Protein AF-A0A955YZ97-F1 (afdb_monomer_lite)

Sequence (323 aa):
SAEDDEQALARYDATWRAALGAAVDAGASLSHHHGVGRSKAPYMRRDQGTAVDVVRLLKHCMDPAHILNPGALIPDEGAAIGEEGSTPTLGNARSTDDSPSIEIDVTSHLAHVDAGARLRAVEAELQRHRLTLGLDGPFLEEQAGAWFDRGAPGSISPASDPVTQAIAGFSAHLPSGTTIAIRPAPRRAVGPDLMGAFQGAHGLLGEIRSLSLVAHPVQERETIALLFANEETARSAVAWIRGRGVRTTALESAQHAEGFLLRLTLAGPATRRNTALEVLRDITESFGGVELPLDEATVAPPPPKDAPEPLLEELASALRAIP

Secondary structure (DSSP, 8-state):
--SSHHHHHHHHHHHHHHHHHHHHHTT----BTTB-HHHHGGGHHHHHTTHHHHHHHHHHHH-TT--SSTTSSSPPTT--S-S------SSS----SSS--EEEETTTTEEEEETTSBHHHHHHHHHHTTEE----GGGGGSBHHHHHHTT-TTSSPTTTSTT-TTEEEEEEE-TTSPEEEE---S---SSS-HHHHHTT-TTSS-EEEEEEEEPEE---EEEEEEEESSHHHHHHHHHHHHHTT--EEEEEEEEETTEEEEEEEEES-HHHHHHHHHHHHHHHHHH-PEEE-TTT---PPPPPPPP-HHHHHHHHHHHHT--

pLDDT: mean 76.54, std 13.55, range [39.38, 96.0]

Foldseek 3Di:
DQPDPVSVVVVVLVVLCVVLVVCLVVLHACADPAANFLSRQLCCCSNFPCVVVLLVLVCCVVCVVCPPDASTQHHDPPSHDDPPDDQPDQDPDDPPDPDWDWDADLPQQKIKTWQQDQQLVNQVVLVVSQKGQQADDPRNRDGNQVCQLLVVFRGFDCVLVVVRQQFQWWWWQALQRDIGIGYGDPDHRHGDDVSVVRRNLNQLGGRTTITIGHIDRNFDKDKWKWFAQEPVLVVVLVVVCVVVVQRFRDWAWDADPRYIMIMTMGTDPPVSVVVSVVSVVVSCVPRVIDTDDVVNRDGDTDDGDDDPPPVSVVSSVSRNPDD

Structure (mmCIF, N/CA/C/O backbone):
data_AF-A0A955YZ97-F1
#
_entry.id   AF-A0A955YZ97-F1
#
loop_
_atom_site.group_PDB
_atom_site.id
_atom_site.type_symbol
_atom_site.label_atom_id
_atom_site.label_alt_id
_atom_site.label_comp_id
_atom_site.label_asym_id
_atom_site.label_entity_id
_atom_site.label_seq_id
_atom_site.pdbx_PDB_ins_code
_atom_site.Cartn_x
_atom_site.Cartn_y
_atom_site.Cartn_z
_atom_site.occupancy
_atom_site.B_iso_or_equiv
_atom_site.auth_seq_id
_atom_site.auth_comp_id
_atom_site.auth_asym_id
_atom_site.auth_atom_id
_atom_site.pdbx_PDB_model_num
ATOM 1 N N . SER A 1 1 ? -42.572 11.110 11.706 1.00 58.47 1 SER A N 1
ATOM 2 C CA . SER A 1 1 ? -42.149 12.435 12.207 1.00 58.47 1 SER A CA 1
ATOM 3 C C . SER A 1 1 ? -41.832 12.323 13.692 1.00 58.47 1 SER A C 1
ATOM 5 O O . SER A 1 1 ? -42.397 11.447 14.344 1.00 58.47 1 SER A O 1
ATOM 7 N N . ALA A 1 2 ? -40.864 13.088 14.199 1.00 61.22 2 ALA A N 1
ATOM 8 C CA . ALA A 1 2 ? -40.672 13.283 15.640 1.00 61.22 2 ALA A CA 1
ATOM 9 C C . ALA A 1 2 ? -41.617 14.397 16.115 1.00 61.22 2 ALA A C 1
ATOM 11 O O . ALA A 1 2 ? -41.969 15.255 15.305 1.00 61.22 2 ALA A O 1
ATOM 12 N N . GLU A 1 3 ? -42.073 14.331 17.364 1.00 71.44 3 GLU A N 1
ATOM 13 C CA . GLU A 1 3 ? -43.043 15.292 17.912 1.00 71.44 3 GLU A CA 1
ATOM 14 C C . GLU A 1 3 ? -42.371 16.578 18.422 1.00 71.44 3 GLU A C 1
ATOM 16 O O . GLU A 1 3 ? -43.021 17.618 18.472 1.00 71.44 3 GLU A O 1
ATOM 21 N N . ASP A 1 4 ? -41.065 16.528 18.709 1.00 85.94 4 ASP A N 1
ATOM 22 C CA . ASP A 1 4 ? -40.235 17.661 19.123 1.00 85.94 4 ASP A CA 1
ATOM 23 C C . ASP A 1 4 ? -38.769 17.505 18.652 1.00 85.94 4 ASP A C 1
ATOM 25 O O . ASP A 1 4 ? -38.370 16.460 18.117 1.00 85.94 4 ASP A O 1
ATOM 29 N N . ASP A 1 5 ? -37.976 18.566 18.838 1.00 83.00 5 ASP A N 1
ATOM 30 C CA . ASP A 1 5 ? -36.568 18.638 18.429 1.00 83.00 5 ASP A CA 1
ATOM 31 C C . ASP A 1 5 ? -35.672 17.641 19.187 1.00 83.00 5 ASP A C 1
ATOM 33 O O . ASP A 1 5 ? -34.720 17.112 18.612 1.00 83.00 5 ASP A O 1
ATOM 37 N N . GLU A 1 6 ? -35.978 17.327 20.448 1.00 82.88 6 GLU A N 1
ATOM 38 C CA . GLU A 1 6 ? -35.199 16.388 21.265 1.00 82.88 6 GLU A CA 1
ATOM 39 C C . GLU A 1 6 ? -35.382 14.950 20.761 1.00 82.88 6 GLU A C 1
ATOM 41 O O . GLU A 1 6 ? -34.413 14.223 20.534 1.00 82.88 6 GLU A O 1
ATOM 46 N N . GLN A 1 7 ? -36.621 14.559 20.468 1.00 82.12 7 GLN A N 1
ATOM 47 C CA . GLN A 1 7 ? -36.952 13.294 19.825 1.00 82.12 7 GLN A CA 1
ATOM 48 C C . GLN A 1 7 ? -36.400 13.221 18.398 1.00 82.12 7 GLN A C 1
ATOM 50 O O . GLN A 1 7 ? -36.010 12.138 17.947 1.00 82.12 7 GLN A O 1
ATOM 55 N N . ALA A 1 8 ? -36.367 14.341 17.668 1.00 82.75 8 ALA A N 1
ATOM 56 C CA . ALA A 1 8 ? -35.774 14.400 16.336 1.00 82.75 8 ALA A CA 1
ATOM 57 C C . ALA A 1 8 ? -34.261 14.145 16.395 1.00 82.75 8 ALA A C 1
ATOM 59 O O . ALA A 1 8 ? -33.763 13.300 15.646 1.00 82.75 8 ALA A O 1
ATOM 60 N N . LEU A 1 9 ? -33.556 14.803 17.320 1.00 82.44 9 LEU A N 1
ATOM 61 C CA . LEU A 1 9 ? -32.126 14.610 17.567 1.00 82.44 9 LEU A CA 1
ATOM 62 C C . LEU A 1 9 ? -31.820 13.187 18.044 1.00 82.44 9 LEU A C 1
ATOM 64 O O . LEU A 1 9 ? -30.955 12.528 17.476 1.00 82.44 9 LEU A O 1
ATOM 68 N N . ALA A 1 10 ? -32.588 12.655 18.997 1.00 82.06 10 ALA A N 1
ATOM 69 C CA . ALA A 1 10 ? -32.408 11.289 19.484 1.00 82.06 10 ALA A CA 1
ATOM 70 C C . ALA A 1 10 ? -32.589 10.245 18.367 1.00 82.06 10 ALA A C 1
ATOM 72 O O . ALA A 1 10 ? -31.815 9.289 18.267 1.00 82.06 10 ALA A O 1
ATOM 73 N N . ARG A 1 11 ? -33.586 10.427 17.486 1.00 85.25 11 ARG A N 1
ATOM 74 C CA . ARG A 1 11 ? -33.787 9.554 16.316 1.00 85.25 11 ARG A CA 1
ATOM 75 C C . ARG A 1 11 ? -32.680 9.716 15.282 1.00 85.25 11 ARG A C 1
ATOM 77 O O . ARG A 1 11 ? -32.254 8.712 14.709 1.00 85.25 11 ARG A O 1
ATOM 84 N N . TYR A 1 12 ? -32.217 10.940 15.041 1.00 85.44 12 TYR A N 1
ATOM 85 C CA . TYR A 1 12 ? -31.083 11.215 14.162 1.00 85.44 12 TYR A CA 1
ATOM 86 C C . TYR A 1 12 ? -29.823 10.495 14.659 1.00 85.44 12 TYR A C 1
ATOM 88 O O . TYR A 1 12 ? -29.237 9.718 13.907 1.00 85.44 12 TYR A O 1
ATOM 96 N N . ASP A 1 13 ? -29.477 10.643 15.938 1.00 82.75 13 ASP A N 1
ATOM 97 C CA . ASP A 1 13 ? -28.310 10.003 16.548 1.00 82.75 13 ASP A CA 1
ATOM 98 C C . ASP A 1 13 ? -28.425 8.476 16.563 1.00 82.75 13 ASP A C 1
ATOM 100 O O . ASP A 1 13 ? -27.454 7.775 16.274 1.00 82.75 13 ASP A O 1
ATOM 104 N N . ALA A 1 14 ? -29.613 7.936 16.855 1.00 84.69 14 ALA A N 1
ATOM 105 C CA . ALA A 1 14 ? -29.862 6.497 16.797 1.00 84.69 14 ALA A CA 1
ATOM 106 C C . ALA A 1 14 ? -29.700 5.947 15.372 1.00 84.69 14 ALA A C 1
ATOM 108 O O . ALA A 1 14 ? -29.066 4.908 15.181 1.00 84.69 14 ALA A O 1
ATOM 109 N N . THR A 1 15 ? -30.219 6.664 14.373 1.00 87.06 15 THR A N 1
ATOM 110 C CA . THR A 1 15 ? -30.078 6.300 12.956 1.00 87.06 15 THR A CA 1
ATOM 111 C C . THR A 1 15 ? -28.614 6.341 12.538 1.00 87.06 15 THR A C 1
ATOM 113 O O . THR A 1 15 ? -28.122 5.401 11.914 1.00 87.06 15 THR A O 1
ATOM 116 N N . TRP A 1 16 ? -27.888 7.389 12.933 1.00 86.12 16 TRP A N 1
ATOM 117 C CA . TRP A 1 16 ? -26.464 7.503 12.644 1.00 86.12 16 TRP A CA 1
ATOM 118 C C . TRP A 1 16 ? -25.652 6.390 13.294 1.00 86.12 16 TRP A C 1
ATOM 120 O O . TRP A 1 16 ? -24.801 5.789 12.643 1.00 86.12 16 TRP A O 1
ATOM 130 N N . ARG A 1 17 ? -25.936 6.075 14.560 1.00 85.19 17 ARG A N 1
ATOM 131 C CA . ARG A 1 17 ? -25.262 4.997 15.287 1.00 85.19 17 ARG A CA 1
ATOM 132 C C . ARG A 1 17 ? -25.494 3.642 14.634 1.00 85.19 17 ARG A C 1
ATOM 134 O O . ARG A 1 17 ? -24.542 2.884 14.471 1.00 85.19 17 ARG A O 1
ATOM 141 N N . ALA A 1 18 ? -26.726 3.365 14.212 1.00 85.19 18 ALA A N 1
ATOM 142 C CA . ALA A 1 18 ? -27.055 2.144 13.487 1.00 85.19 18 ALA A CA 1
ATOM 143 C C . ALA A 1 18 ? -26.320 2.066 12.138 1.00 85.19 18 ALA A C 1
ATOM 145 O O . ALA A 1 18 ? -25.716 1.041 11.831 1.00 85.19 18 ALA A O 1
ATOM 146 N N . ALA A 1 19 ? -26.311 3.155 11.363 1.00 86.44 19 ALA A N 1
ATOM 147 C CA . ALA A 1 19 ? -25.649 3.198 10.061 1.00 86.44 19 ALA A CA 1
ATOM 148 C C . ALA A 1 19 ? -24.119 3.053 10.168 1.00 86.44 19 ALA A C 1
ATOM 150 O O . ALA A 1 19 ? -23.527 2.268 9.430 1.00 86.44 19 ALA A O 1
ATOM 151 N N . LEU A 1 20 ? -23.475 3.774 11.095 1.00 84.75 20 LEU A N 1
ATOM 152 C CA . LEU A 1 20 ? -22.026 3.682 11.316 1.00 84.75 20 LEU A CA 1
ATOM 153 C C . LEU A 1 20 ? -21.632 2.319 11.883 1.00 84.75 20 LEU A C 1
ATOM 155 O O . LEU A 1 20 ? -20.652 1.742 11.422 1.00 84.75 20 LEU A O 1
ATOM 159 N N . GLY A 1 21 ? -22.408 1.791 12.835 1.00 81.50 21 GLY A N 1
ATOM 160 C CA . GLY A 1 21 ? -22.206 0.447 13.371 1.00 81.50 21 GLY A CA 1
ATOM 161 C C . GLY A 1 21 ? -22.235 -0.604 12.264 1.00 81.50 21 GLY A C 1
ATOM 162 O O . GLY A 1 21 ? -21.258 -1.325 12.091 1.00 81.50 21 GLY A O 1
ATOM 163 N N . ALA A 1 22 ? -23.291 -0.603 11.445 1.00 83.75 22 ALA A N 1
ATOM 164 C CA . ALA A 1 22 ? -23.423 -1.526 10.320 1.00 83.75 22 ALA A CA 1
ATOM 165 C C . ALA A 1 22 ? -22.287 -1.384 9.291 1.00 83.75 22 ALA A C 1
ATOM 167 O O . ALA A 1 22 ? -21.804 -2.386 8.769 1.00 83.75 22 ALA A O 1
ATOM 168 N N . ALA A 1 23 ? -21.832 -0.158 9.007 1.00 82.56 23 ALA A N 1
ATOM 169 C CA . ALA A 1 23 ? -20.718 0.075 8.091 1.00 82.56 23 ALA A CA 1
ATOM 170 C C . ALA A 1 23 ? -19.399 -0.512 8.624 1.00 82.56 23 ALA A C 1
ATOM 172 O O . ALA A 1 23 ? -18.685 -1.184 7.880 1.00 82.56 23 ALA A O 1
ATOM 173 N N . VAL A 1 24 ? -19.088 -0.294 9.906 1.00 79.25 24 VAL A N 1
ATOM 174 C CA . VAL A 1 24 ? -17.880 -0.857 10.534 1.00 79.25 24 VAL A CA 1
ATOM 175 C C . VAL A 1 24 ? -17.952 -2.380 10.601 1.00 79.25 24 VAL A C 1
ATOM 177 O O . VAL A 1 24 ? -16.956 -3.038 10.299 1.00 79.25 24 VAL A O 1
ATOM 180 N N . ASP A 1 25 ? -19.124 -2.931 10.923 1.00 76.00 25 ASP A N 1
ATOM 181 C CA . ASP A 1 25 ? -19.369 -4.379 10.952 1.00 76.00 25 ASP A CA 1
ATOM 182 C C . ASP A 1 25 ? -19.202 -5.031 9.581 1.00 76.00 25 ASP A C 1
ATOM 184 O O . ASP A 1 25 ? -18.722 -6.156 9.480 1.00 76.00 25 ASP A O 1
ATOM 188 N N . ALA A 1 26 ? -19.514 -4.296 8.514 1.00 79.00 26 ALA A N 1
ATOM 189 C CA . ALA A 1 26 ? -19.249 -4.706 7.140 1.00 79.00 26 ALA A CA 1
ATOM 190 C C . ALA A 1 26 ? -17.785 -4.494 6.698 1.00 79.00 26 ALA A C 1
ATOM 192 O O . ALA A 1 26 ? -17.454 -4.744 5.541 1.00 79.00 26 ALA A O 1
ATOM 193 N N . GLY A 1 27 ? -16.903 -4.013 7.578 1.00 69.88 27 GLY A N 1
ATOM 194 C CA . GLY A 1 27 ? -15.488 -3.809 7.274 1.00 69.88 27 GLY A CA 1
ATOM 195 C C . GLY A 1 27 ? -15.130 -2.443 6.677 1.00 69.88 27 GLY A C 1
ATOM 196 O O . GLY A 1 27 ? -13.974 -2.228 6.319 1.00 69.88 27 GLY A O 1
ATOM 197 N N . ALA A 1 28 ? -16.079 -1.507 6.569 1.00 75.94 28 ALA A N 1
ATOM 198 C CA . ALA A 1 28 ? -15.831 -0.201 5.962 1.00 75.94 28 ALA A CA 1
ATOM 199 C C . ALA A 1 28 ? -14.961 0.706 6.850 1.00 75.94 28 ALA A C 1
ATOM 201 O O . ALA A 1 28 ? -15.026 0.643 8.078 1.00 75.94 28 ALA A O 1
ATOM 202 N N . SER A 1 29 ? -14.199 1.605 6.213 1.00 78.56 29 SER A N 1
ATOM 203 C CA . SER A 1 29 ? -13.476 2.675 6.909 1.00 78.56 29 SER A CA 1
ATOM 204 C C . SER A 1 29 ? -14.333 3.934 7.054 1.00 78.56 29 SER A C 1
ATOM 206 O O . SER A 1 29 ? -14.969 4.387 6.100 1.00 78.56 29 SER A O 1
ATOM 208 N N . LEU A 1 30 ? -14.302 4.550 8.238 1.00 76.38 30 LEU A N 1
ATOM 209 C CA . LEU A 1 30 ? -15.155 5.684 8.612 1.00 76.38 30 LEU A CA 1
ATOM 210 C C . LEU A 1 30 ? -14.559 7.055 8.250 1.00 76.38 30 LEU A C 1
ATOM 212 O O . LEU A 1 30 ? -14.559 7.997 9.044 1.00 76.38 30 LEU A O 1
ATOM 216 N N . SER A 1 31 ? -14.055 7.176 7.027 1.00 68.38 31 SER A N 1
ATOM 217 C CA . SER A 1 31 ? -13.374 8.384 6.551 1.00 68.38 31 SER A CA 1
ATOM 218 C C . SER A 1 31 ? -14.304 9.601 6.406 1.00 68.38 31 SER A C 1
ATOM 220 O O . SER A 1 31 ? -15.486 9.485 6.073 1.00 68.38 31 SER A O 1
ATOM 222 N N . HIS A 1 32 ? -13.750 10.801 6.587 1.00 62.56 32 HIS A N 1
ATOM 223 C CA . HIS A 1 32 ? -14.342 12.075 6.163 1.00 62.56 32 HIS A CA 1
ATOM 224 C C . HIS A 1 32 ? -13.290 12.905 5.417 1.00 62.56 32 HIS A C 1
ATOM 226 O O . HIS A 1 32 ? -12.100 12.624 5.508 1.00 62.56 32 HIS A O 1
ATOM 232 N N . HIS A 1 33 ? -13.691 13.956 4.698 1.00 56.00 33 HIS A N 1
ATOM 233 C CA . HIS A 1 33 ? -12.763 14.744 3.866 1.00 56.00 33 HIS A CA 1
ATOM 234 C C . HIS A 1 33 ? -11.594 15.388 4.647 1.00 56.00 33 HIS A C 1
ATOM 236 O O . HIS A 1 33 ? -10.604 15.782 4.037 1.00 56.00 33 HIS A O 1
ATOM 242 N N . HIS A 1 34 ? -11.691 15.469 5.983 1.00 70.00 34 HIS A N 1
ATOM 243 C CA . HIS A 1 34 ? -10.712 16.106 6.874 1.00 70.00 34 HIS A CA 1
ATOM 244 C C . HIS A 1 34 ? -10.371 15.275 8.131 1.00 70.00 34 HIS A C 1
ATOM 246 O O . HIS A 1 34 ? -10.020 15.841 9.163 1.00 70.00 34 HIS A O 1
ATOM 252 N N . GLY A 1 35 ? -10.508 13.945 8.088 1.00 72.06 35 GLY A N 1
ATOM 253 C CA . GLY A 1 35 ? -10.305 13.070 9.255 1.00 72.06 35 GLY A CA 1
ATOM 254 C C . GLY A 1 35 ? -11.604 12.410 9.718 1.00 72.06 35 GLY A C 1
ATOM 255 O O . GLY A 1 35 ? -12.535 12.270 8.937 1.00 72.06 35 GLY A O 1
ATOM 256 N N . VAL A 1 36 ? -11.708 12.022 10.990 1.00 80.50 36 VAL A N 1
ATOM 257 C CA . VAL A 1 36 ? -12.947 11.422 11.533 1.00 80.50 36 VAL A CA 1
ATOM 258 C C . VAL A 1 36 ? -13.947 12.455 12.061 1.00 80.50 36 VAL A C 1
ATOM 260 O O . VAL A 1 36 ? -15.158 12.293 11.899 1.00 80.50 36 VAL A O 1
ATOM 263 N N . GLY A 1 37 ? -13.450 13.536 12.669 1.00 81.94 37 GLY A N 1
ATOM 264 C CA . GLY A 1 37 ? -14.257 14.492 13.425 1.00 81.94 37 GLY A CA 1
ATOM 265 C C . GLY A 1 37 ? -14.949 13.880 14.653 1.00 81.94 37 GLY A C 1
ATOM 266 O O . GLY A 1 37 ? -14.966 12.666 14.859 1.00 81.94 37 GLY A O 1
ATOM 267 N N . ARG A 1 38 ? -15.594 14.735 15.456 1.00 84.62 38 ARG A N 1
ATOM 268 C CA . ARG A 1 38 ? -16.259 14.340 16.715 1.00 84.62 38 ARG A CA 1
ATOM 269 C C . ARG A 1 38 ? -17.339 13.273 16.544 1.00 84.62 38 ARG A C 1
ATOM 271 O O . ARG A 1 38 ? -17.519 12.438 17.417 1.00 84.62 38 ARG A O 1
ATOM 278 N N . SER A 1 39 ? -18.055 13.291 15.421 1.00 80.81 39 SER A N 1
ATOM 279 C CA . SER A 1 39 ? -19.158 12.354 15.183 1.00 80.81 39 SER A CA 1
ATOM 280 C C . SER A 1 39 ? -18.693 10.922 14.917 1.00 80.81 39 SER A C 1
ATOM 282 O O . SER A 1 39 ? -19.445 9.991 15.191 1.00 80.81 39 SER A O 1
ATOM 284 N N . LYS A 1 40 ? -17.469 10.729 14.400 1.00 83.69 40 LYS A N 1
ATOM 285 C CA . LYS A 1 40 ? -16.927 9.397 14.080 1.00 83.69 40 LYS A CA 1
ATOM 286 C C . LYS A 1 40 ? -15.781 8.966 14.993 1.00 83.69 40 LYS A C 1
ATOM 288 O O . LYS A 1 40 ? -15.522 7.768 15.071 1.00 83.69 40 LYS A O 1
ATOM 293 N N . ALA A 1 41 ? -15.149 9.892 15.721 1.00 85.00 41 ALA A N 1
ATOM 294 C CA . ALA A 1 41 ? -14.109 9.581 16.702 1.00 85.00 41 ALA A CA 1
ATOM 295 C C . ALA A 1 41 ? -14.501 8.433 17.664 1.00 85.00 41 ALA A C 1
ATOM 297 O O . ALA A 1 41 ? -13.700 7.507 17.799 1.00 85.00 41 ALA A O 1
ATOM 298 N N . PRO A 1 42 ? -15.733 8.370 18.221 1.00 86.50 42 PRO A N 1
ATOM 299 C CA . PRO A 1 42 ? -16.180 7.248 19.058 1.00 86.50 42 PRO A CA 1
ATOM 300 C C . PRO A 1 42 ? -15.993 5.844 18.465 1.00 86.50 42 PRO A C 1
ATOM 302 O O . PRO A 1 42 ? -15.831 4.886 19.214 1.00 86.50 42 PRO A O 1
ATOM 305 N N . TYR A 1 43 ? -15.993 5.708 17.137 1.00 83.56 43 TYR A N 1
ATOM 306 C CA . TYR A 1 43 ? -15.900 4.425 16.432 1.00 83.56 43 TYR A CA 1
ATOM 307 C C . TYR A 1 43 ? -14.477 4.068 16.006 1.00 83.56 43 TYR A C 1
ATOM 309 O O . TYR A 1 43 ? -14.255 2.988 15.463 1.00 83.56 43 TYR A O 1
ATOM 317 N N . MET A 1 44 ? -13.499 4.953 16.217 1.00 83.75 44 MET A N 1
ATOM 318 C CA . MET A 1 44 ? -12.153 4.753 15.683 1.00 83.75 44 MET A CA 1
ATOM 319 C C . MET A 1 44 ? -11.485 3.485 16.175 1.00 83.75 44 MET A C 1
ATOM 321 O O . MET A 1 44 ? -10.831 2.820 15.382 1.00 83.75 44 MET A O 1
ATOM 325 N N . ARG A 1 45 ? -11.658 3.123 17.450 1.00 83.81 45 ARG A N 1
ATOM 326 C CA . ARG A 1 45 ? -11.086 1.879 17.978 1.00 83.81 45 ARG A CA 1
ATOM 327 C C . ARG A 1 45 ? -11.701 0.648 17.310 1.00 83.81 45 ARG A C 1
ATOM 329 O O . ARG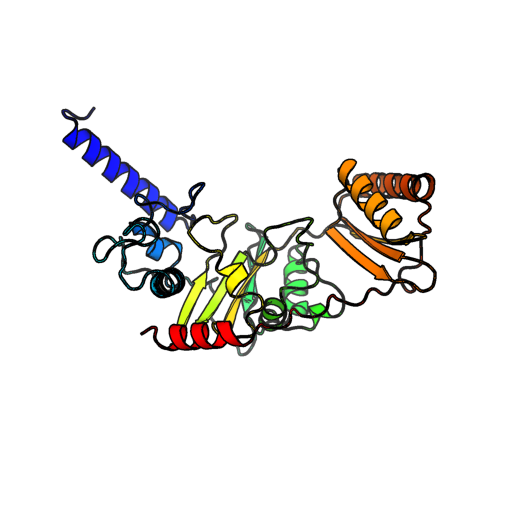 A 1 45 ? -11.004 -0.328 17.088 1.00 83.81 45 ARG A O 1
ATOM 336 N N . ARG A 1 46 ? -12.969 0.716 16.900 1.00 80.56 46 ARG A N 1
ATOM 337 C CA . ARG A 1 46 ? -13.630 -0.356 16.146 1.00 80.56 46 ARG A CA 1
ATOM 338 C C . ARG A 1 46 ? -13.188 -0.396 14.676 1.00 80.56 46 ARG A C 1
ATOM 340 O O . ARG A 1 46 ? -13.078 -1.472 14.105 1.00 80.56 46 ARG A O 1
ATOM 347 N N . ASP A 1 47 ? -12.910 0.760 14.066 1.00 79.81 47 ASP A N 1
ATOM 348 C CA . ASP A 1 47 ? -12.455 0.853 12.668 1.00 79.81 47 ASP A CA 1
ATOM 349 C C . ASP A 1 47 ? -10.960 0.504 12.496 1.00 79.81 47 ASP A C 1
ATOM 351 O O . ASP A 1 47 ? -10.583 -0.289 11.629 1.00 79.81 47 ASP A O 1
ATOM 355 N N . GLN A 1 48 ? -10.105 1.097 13.329 1.00 77.25 48 GLN A N 1
ATOM 356 C CA . GLN A 1 48 ? -8.642 1.028 13.235 1.00 77.25 48 GLN A CA 1
ATOM 357 C C . GLN A 1 48 ? -8.009 0.088 14.276 1.00 77.25 48 GLN A C 1
ATOM 359 O O . GLN A 1 48 ? -6.795 -0.099 14.272 1.00 77.25 48 GLN A O 1
ATOM 364 N N . GLY A 1 49 ? -8.794 -0.508 15.179 1.00 79.56 49 GLY A N 1
ATOM 365 C CA . GLY A 1 49 ? -8.269 -1.392 16.219 1.00 79.56 49 GLY A CA 1
ATOM 366 C C . GLY A 1 49 ? -7.279 -0.679 17.144 1.00 79.56 49 GLY A C 1
ATOM 367 O O . GLY A 1 49 ? -7.435 0.495 17.492 1.00 79.56 49 GLY A O 1
ATOM 368 N N . THR A 1 50 ? -6.217 -1.395 17.498 1.00 77.25 50 THR A N 1
ATOM 369 C CA . THR A 1 50 ? -5.092 -0.908 18.313 1.00 77.25 50 THR A CA 1
ATOM 370 C C . THR A 1 50 ? -4.227 0.134 17.597 1.00 77.25 50 THR A C 1
ATOM 372 O O . THR A 1 50 ? -3.443 0.826 18.239 1.00 77.25 50 THR A O 1
ATOM 375 N N . ALA A 1 51 ? -4.390 0.348 16.284 1.00 78.31 51 ALA A N 1
ATOM 376 C CA . ALA A 1 51 ? -3.666 1.410 15.580 1.00 78.31 51 ALA A CA 1
ATOM 377 C C . ALA A 1 51 ? -4.050 2.821 16.085 1.00 78.31 51 ALA A C 1
ATOM 379 O O . ALA A 1 51 ? -3.258 3.758 15.979 1.00 78.31 51 ALA A O 1
ATOM 380 N N . VAL A 1 52 ? -5.229 2.975 16.708 1.00 82.44 52 VAL A N 1
ATOM 381 C CA . VAL A 1 52 ? -5.632 4.223 17.387 1.00 82.44 52 VAL A CA 1
ATOM 382 C C . VAL A 1 52 ? -4.671 4.603 18.511 1.00 82.44 52 VAL A C 1
ATOM 384 O O . VAL A 1 52 ? -4.483 5.791 18.771 1.00 82.44 52 VAL A O 1
ATOM 387 N N . ASP A 1 53 ? -4.038 3.628 19.161 1.00 79.81 53 ASP A N 1
ATOM 388 C CA . ASP A 1 53 ? -3.150 3.881 20.296 1.00 79.81 53 ASP A CA 1
ATOM 389 C C . ASP A 1 53 ? -1.847 4.553 19.845 1.00 79.81 53 ASP A C 1
ATOM 391 O O . ASP A 1 53 ? -1.345 5.450 20.524 1.00 79.81 53 ASP A O 1
ATOM 395 N N . VAL A 1 54 ? -1.380 4.247 18.629 1.00 79.38 54 VAL A N 1
ATOM 396 C CA . VAL A 1 54 ? -0.269 4.968 17.988 1.00 79.38 54 VAL A CA 1
ATOM 397 C C . VAL A 1 54 ? -0.655 6.426 17.720 1.00 79.38 54 VAL A C 1
ATOM 399 O O . VAL A 1 54 ? 0.105 7.338 18.041 1.00 79.38 54 VAL A O 1
ATOM 402 N N . VAL A 1 55 ? -1.863 6.679 17.199 1.00 84.69 55 VAL A N 1
ATOM 403 C CA . VAL A 1 55 ? -2.360 8.054 16.983 1.00 84.69 55 VAL A CA 1
ATOM 404 C C . VAL A 1 55 ? -2.489 8.805 18.312 1.00 84.69 55 VAL A C 1
ATOM 406 O O . VAL A 1 55 ? -2.183 9.997 18.385 1.00 84.69 55 VAL A O 1
ATOM 409 N N . ARG A 1 56 ? -2.907 8.114 19.381 1.00 83.50 56 ARG A N 1
ATOM 410 C CA . ARG A 1 56 ? -3.006 8.678 20.733 1.00 83.50 56 ARG A CA 1
ATOM 411 C C . ARG A 1 56 ? -1.647 9.091 21.267 1.00 83.50 56 ARG A C 1
ATOM 413 O O . ARG A 1 56 ? -1.534 10.198 21.789 1.00 83.50 56 ARG A O 1
ATOM 420 N N . LEU A 1 57 ? -0.633 8.250 21.085 1.00 78.19 57 LEU A N 1
ATOM 421 C CA . LEU A 1 57 ? 0.733 8.559 21.483 1.00 78.19 57 LEU A CA 1
ATOM 422 C C . LEU A 1 57 ? 1.276 9.768 20.718 1.00 78.19 57 LEU A C 1
ATOM 424 O O . LEU A 1 57 ? 1.745 10.717 21.338 1.00 78.19 57 LEU A O 1
ATOM 428 N N . LEU A 1 58 ? 1.134 9.779 19.389 1.00 81.00 58 LEU A N 1
ATOM 429 C CA . LEU A 1 58 ? 1.563 10.906 18.557 1.00 81.00 58 LEU A CA 1
ATOM 430 C C . LEU A 1 58 ? 0.906 12.218 19.006 1.00 81.00 58 LEU A C 1
ATOM 432 O O . LEU A 1 58 ? 1.585 13.234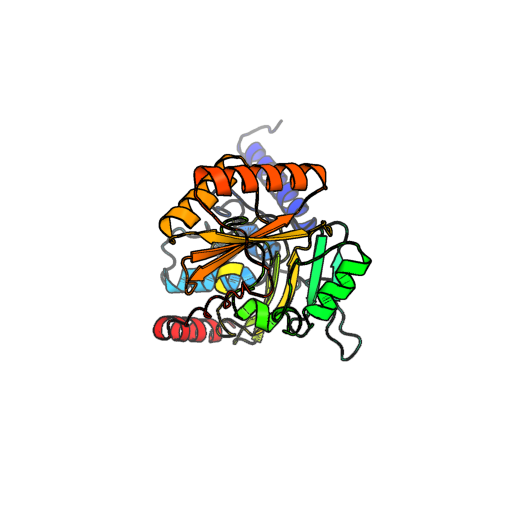 19.152 1.00 81.00 58 LEU A O 1
ATOM 436 N N . LYS A 1 59 ? -0.406 12.193 19.291 1.00 83.69 59 LYS A N 1
ATOM 437 C CA . LYS A 1 59 ? -1.106 13.361 19.839 1.00 83.69 59 LYS A CA 1
ATOM 438 C C . LYS A 1 59 ? -0.547 13.754 21.206 1.00 83.69 59 LYS A C 1
ATOM 440 O O . LYS A 1 59 ? -0.360 14.941 21.444 1.00 83.69 59 LYS A O 1
ATOM 445 N N . HIS A 1 60 ? -0.279 12.795 22.090 1.00 83.19 60 HIS A N 1
ATOM 446 C CA . HIS A 1 60 ? 0.247 13.065 23.427 1.00 83.19 60 HIS A CA 1
ATOM 447 C C . HIS A 1 60 ? 1.644 13.701 23.392 1.00 83.19 60 HIS A C 1
ATOM 449 O O . HIS A 1 60 ? 1.893 14.627 24.154 1.00 83.19 60 HIS A O 1
ATOM 455 N N . CYS A 1 61 ? 2.520 13.290 22.468 1.00 78.38 61 CYS A N 1
ATOM 456 C CA . CYS A 1 61 ? 3.835 13.915 22.281 1.00 78.38 61 CYS A CA 1
ATOM 457 C C . CYS A 1 61 ? 3.733 15.412 21.933 1.00 78.38 61 CYS A C 1
ATOM 459 O O . CYS A 1 61 ? 4.575 16.201 22.352 1.00 78.38 61 CYS A O 1
ATOM 461 N N . MET A 1 62 ? 2.703 15.809 21.179 1.00 77.81 62 MET A N 1
ATOM 462 C CA . MET A 1 62 ? 2.479 17.204 20.775 1.00 77.81 62 MET A CA 1
ATOM 463 C C . MET A 1 62 ? 1.615 17.997 21.765 1.00 77.81 62 MET A C 1
ATOM 465 O O . MET A 1 62 ? 1.721 19.218 21.844 1.00 77.81 62 MET A O 1
ATOM 469 N N . ASP A 1 63 ? 0.731 17.313 22.487 1.00 85.06 63 ASP A N 1
ATOM 470 C CA . ASP A 1 63 ? -0.271 17.897 23.374 1.00 85.06 63 ASP A CA 1
ATOM 471 C C . ASP A 1 63 ? -0.398 17.100 24.686 1.00 85.06 63 ASP A C 1
ATOM 473 O O . ASP A 1 63 ? -1.435 16.468 24.935 1.00 85.06 63 ASP A O 1
ATOM 477 N N . PRO A 1 64 ? 0.635 17.121 25.554 1.00 84.50 64 PRO A N 1
ATOM 478 C CA . PRO A 1 64 ? 0.613 16.374 26.812 1.00 84.50 64 PRO A CA 1
ATOM 479 C C . PRO A 1 64 ? -0.503 16.834 27.756 1.00 84.50 64 PRO A C 1
ATOM 481 O O . PRO A 1 64 ? -1.023 16.044 28.539 1.00 84.50 64 PRO A O 1
ATOM 484 N N . ALA A 1 65 ? -0.880 18.114 27.665 1.00 85.31 65 ALA A N 1
ATOM 485 C CA . ALA A 1 65 ? -1.932 18.733 28.468 1.00 85.31 65 ALA A CA 1
ATOM 486 C C . ALA A 1 65 ? -3.349 18.513 27.905 1.00 85.31 65 ALA A C 1
ATOM 488 O O . ALA A 1 65 ? -4.317 18.957 28.518 1.00 85.31 65 ALA A O 1
ATOM 489 N N . HIS A 1 66 ? -3.478 17.843 26.755 1.00 84.94 66 HIS A N 1
ATOM 490 C CA . HIS A 1 66 ? -4.755 17.528 26.117 1.00 84.94 66 HIS A CA 1
ATOM 491 C C . HIS A 1 66 ? -5.630 18.765 25.789 1.00 84.94 66 HIS A C 1
ATOM 493 O O . HIS A 1 66 ? -6.857 18.720 25.857 1.00 84.94 66 HIS A O 1
ATOM 499 N N . ILE A 1 67 ? -5.018 19.892 25.417 1.00 88.25 67 ILE A N 1
ATOM 500 C CA . ILE A 1 67 ? -5.725 21.147 25.105 1.00 88.25 67 ILE A CA 1
ATOM 501 C C . ILE A 1 67 ? -6.048 21.305 23.613 1.00 88.25 67 ILE A C 1
ATOM 503 O O . ILE A 1 67 ? -6.941 22.072 23.241 1.00 88.25 67 ILE A O 1
ATOM 507 N N . LEU A 1 68 ? -5.348 20.583 22.734 1.00 85.56 68 LEU A N 1
ATOM 508 C CA . LEU A 1 68 ? -5.540 20.659 21.290 1.00 85.56 68 LEU A CA 1
ATOM 509 C C . LEU A 1 68 ? -6.756 19.824 20.881 1.00 85.56 68 LEU A C 1
ATOM 511 O O . LEU A 1 68 ? -6.644 18.638 20.558 1.00 85.56 68 LEU A O 1
ATOM 515 N N . ASN A 1 69 ? -7.915 20.486 20.875 1.00 83.62 69 ASN A N 1
ATOM 516 C CA . ASN A 1 69 ? -9.179 20.022 20.298 1.00 83.62 69 ASN A CA 1
ATOM 517 C C . ASN A 1 69 ? -9.593 18.597 20.753 1.00 83.62 69 ASN A C 1
ATOM 519 O O . ASN A 1 69 ? -9.639 17.680 19.922 1.00 83.62 69 ASN A O 1
ATOM 523 N N . PRO A 1 70 ? -9.894 18.402 22.054 1.00 84.75 70 PRO A N 1
ATOM 524 C CA . PRO A 1 70 ? -10.290 17.108 22.618 1.00 84.75 70 PRO A CA 1
ATOM 525 C C . PRO A 1 70 ? -11.531 16.515 21.927 1.00 84.75 70 PRO A C 1
ATOM 527 O O . PRO A 1 70 ? -12.371 17.241 21.370 1.00 84.75 70 PRO A O 1
ATOM 530 N N . GLY A 1 71 ? -11.596 15.183 21.892 1.00 83.62 71 GLY A N 1
ATOM 531 C CA . GLY A 1 71 ? -12.674 14.407 21.272 1.00 83.62 71 GLY A CA 1
ATOM 532 C C . GLY A 1 71 ? -12.757 14.437 19.738 1.00 83.62 71 GLY A C 1
ATOM 533 O O . GLY A 1 71 ? -13.608 13.764 19.157 1.00 83.62 71 GLY A O 1
ATOM 534 N N . ALA A 1 72 ? -11.931 15.230 19.042 1.00 83.44 72 ALA A N 1
ATOM 535 C CA . ALA A 1 72 ? -12.069 15.431 17.595 1.00 83.44 72 ALA A CA 1
ATOM 536 C C . ALA A 1 72 ? -11.342 14.383 16.739 1.00 83.44 72 ALA A C 1
ATOM 538 O O . ALA A 1 72 ? -11.872 13.971 15.706 1.00 83.44 72 ALA A O 1
ATOM 539 N N . LEU A 1 73 ? -10.128 13.994 17.145 1.00 81.12 73 LEU A N 1
ATOM 540 C CA . LEU A 1 73 ? -9.315 12.977 16.466 1.00 81.12 73 LEU A CA 1
ATOM 541 C C . LEU A 1 73 ? -9.369 11.628 17.176 1.00 81.12 73 LEU A C 1
ATOM 543 O O . LEU A 1 73 ? -9.192 10.618 16.531 1.00 81.12 73 LEU A O 1
ATOM 547 N N . ILE A 1 74 ? -9.563 11.602 18.489 1.00 83.38 74 ILE A N 1
ATOM 548 C CA . ILE A 1 74 ? -9.650 10.389 19.307 1.00 83.38 74 ILE A CA 1
ATOM 549 C C . ILE A 1 74 ? -10.750 10.677 20.322 1.00 83.38 74 ILE A C 1
ATOM 551 O O . ILE A 1 74 ? -10.807 11.814 20.800 1.00 83.38 74 ILE A O 1
ATOM 555 N N . PRO A 1 75 ? -11.641 9.720 20.617 1.00 78.81 75 PRO A N 1
ATOM 556 C CA . PRO A 1 75 ? -12.703 9.953 21.579 1.00 78.81 75 PRO A CA 1
ATOM 557 C C . PRO A 1 75 ? -12.111 10.184 22.970 1.00 78.81 75 PRO A C 1
ATOM 559 O O . PRO A 1 75 ? -11.104 9.564 23.328 1.00 78.81 75 PRO A O 1
ATOM 562 N N . ASP A 1 76 ? -12.759 11.057 23.738 1.00 77.38 76 ASP A N 1
ATOM 563 C CA . ASP A 1 76 ? -12.443 11.262 25.150 1.00 77.38 76 ASP A CA 1
ATOM 564 C C . ASP A 1 76 ? -12.729 9.978 25.950 1.00 77.38 76 ASP A C 1
ATOM 566 O O . ASP A 1 76 ? -13.451 9.078 25.496 1.00 77.38 76 ASP A O 1
ATOM 570 N N . GLU A 1 77 ? -12.151 9.869 27.146 1.00 67.38 77 GLU A N 1
ATOM 571 C CA . GLU A 1 77 ? -12.383 8.716 28.019 1.00 67.38 77 GLU A CA 1
ATOM 572 C C . GLU A 1 77 ? -13.886 8.524 28.293 1.00 67.38 77 GLU A C 1
ATOM 574 O O . GLU A 1 77 ? -14.608 9.468 28.610 1.00 67.38 77 GLU A O 1
ATOM 579 N N . GLY A 1 78 ? -14.377 7.293 28.113 1.00 63.16 78 GLY A N 1
ATOM 580 C CA . GLY A 1 78 ? -15.797 6.946 28.252 1.00 63.16 78 GLY A CA 1
ATOM 581 C C . GLY A 1 78 ? -16.684 7.245 27.033 1.00 63.16 78 GLY A C 1
ATOM 582 O O . GLY A 1 78 ? -17.829 6.802 27.009 1.00 63.16 78 GLY A O 1
ATOM 583 N N . ALA A 1 79 ? -16.178 7.933 25.999 1.00 67.25 79 ALA A N 1
ATOM 584 C CA . ALA A 1 79 ? -16.927 8.222 24.767 1.00 67.25 79 ALA A CA 1
ATOM 585 C C . ALA A 1 79 ? -16.692 7.201 23.635 1.00 67.25 79 ALA A C 1
ATOM 587 O O . ALA A 1 79 ? -17.311 7.303 22.574 1.00 67.25 79 ALA A O 1
ATOM 588 N N . ALA A 1 80 ? -15.790 6.234 23.824 1.00 65.94 80 ALA A N 1
ATOM 589 C CA . ALA A 1 80 ? -15.528 5.175 22.852 1.00 65.94 80 ALA A CA 1
ATOM 590 C C . ALA A 1 80 ? -16.701 4.181 22.779 1.00 65.94 80 ALA A C 1
ATOM 592 O O . ALA A 1 80 ? -17.258 3.780 23.799 1.00 65.94 80 ALA A O 1
ATOM 593 N N . ILE A 1 81 ? -17.071 3.761 21.567 1.00 65.94 81 ILE A N 1
ATOM 594 C CA . ILE A 1 81 ? -18.160 2.807 21.330 1.00 65.94 81 ILE A CA 1
ATOM 595 C C . ILE A 1 81 ? -17.564 1.448 20.943 1.00 65.94 81 ILE A C 1
ATOM 597 O O . ILE A 1 81 ? -17.028 1.296 19.845 1.00 65.94 81 ILE A O 1
ATOM 601 N N . GLY A 1 82 ? -17.739 0.459 21.828 1.00 57.31 82 GLY A N 1
ATOM 602 C CA . GLY A 1 82 ? -17.316 -0.934 21.646 1.00 57.31 82 GLY A CA 1
ATOM 603 C C . GLY A 1 82 ? -15.863 -1.171 22.064 1.00 57.31 82 GLY A C 1
ATOM 604 O O . GLY A 1 82 ? -14.943 -0.736 21.378 1.00 57.31 82 GLY A O 1
ATOM 605 N N . GLU A 1 83 ? -15.659 -1.868 23.186 1.00 52.12 83 GLU A N 1
ATOM 606 C CA . GLU A 1 83 ? -14.324 -2.297 23.644 1.00 52.12 83 GLU A CA 1
ATOM 607 C C . GLU A 1 83 ? -13.909 -3.666 23.085 1.00 52.12 83 GLU A C 1
ATOM 609 O O . GLU A 1 83 ? -12.725 -3.981 23.023 1.00 52.12 83 GLU A O 1
ATOM 614 N N . GLU A 1 84 ? -14.858 -4.461 22.593 1.00 45.66 84 GLU A N 1
ATOM 615 C CA . GLU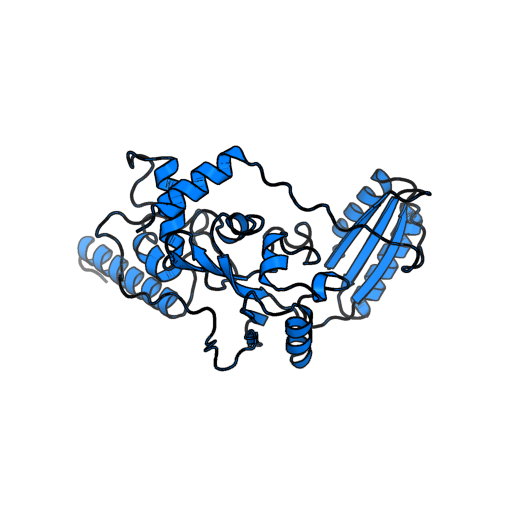 A 1 84 ? -14.598 -5.807 22.079 1.00 45.66 84 GLU A CA 1
ATOM 616 C C . GLU A 1 84 ? -14.374 -5.788 20.564 1.00 45.66 84 GLU A C 1
ATOM 618 O O . GLU A 1 84 ? -15.193 -6.241 19.768 1.00 45.66 84 GLU A O 1
ATOM 623 N N . GLY A 1 85 ? -13.252 -5.208 20.148 1.00 43.12 85 GLY A N 1
ATOM 624 C CA . GLY A 1 85 ? -12.695 -5.433 18.820 1.00 43.12 85 GLY A CA 1
ATOM 625 C C . GLY A 1 85 ? -11.493 -6.347 18.963 1.00 43.12 85 GLY A C 1
ATOM 626 O O . GLY A 1 85 ? -10.406 -5.862 19.270 1.00 43.12 85 GLY A O 1
ATOM 627 N N . SER A 1 86 ? -11.677 -7.656 18.773 1.00 41.47 86 SER A N 1
ATOM 628 C CA . SER A 1 86 ? -10.572 -8.594 18.558 1.00 41.47 86 SER A CA 1
ATOM 629 C C . SER A 1 86 ? -9.554 -7.968 17.606 1.00 41.47 86 SER A C 1
ATOM 631 O O . SER A 1 86 ? -9.944 -7.346 16.616 1.00 41.47 86 SER A O 1
ATOM 633 N N . THR A 1 87 ? -8.258 -8.097 17.916 1.00 42.34 87 THR A N 1
ATOM 634 C CA . THR A 1 87 ? -7.170 -7.637 17.046 1.00 42.34 87 THR A CA 1
ATOM 635 C C . THR A 1 87 ? -7.510 -8.042 15.612 1.00 42.34 87 THR A C 1
ATOM 637 O O . THR A 1 87 ? -7.662 -9.245 15.374 1.00 42.34 87 THR A O 1
ATOM 640 N N . PRO A 1 88 ? -7.716 -7.089 14.682 1.00 43.34 88 PRO A N 1
ATOM 641 C CA . PRO A 1 88 ? -8.143 -7.430 13.338 1.00 43.34 88 PRO A CA 1
ATOM 642 C C . PRO A 1 88 ? -7.140 -8.406 12.738 1.00 43.34 88 PRO A C 1
ATOM 644 O O . PRO A 1 88 ? -5.984 -8.055 12.507 1.00 43.34 88 PRO A O 1
ATOM 647 N N . THR A 1 89 ? -7.559 -9.652 12.549 1.00 46.03 89 THR A N 1
ATOM 648 C CA . THR A 1 89 ? -6.721 -10.651 11.899 1.00 46.03 89 THR A CA 1
ATOM 649 C C . THR A 1 89 ? -6.705 -10.278 10.423 1.00 46.03 89 THR A C 1
ATOM 651 O O . THR A 1 89 ? -7.750 -10.226 9.774 1.00 46.03 89 THR A O 1
ATOM 654 N N . LEU A 1 90 ? -5.536 -9.895 9.917 1.00 50.69 90 LEU A N 1
ATOM 655 C CA . LEU A 1 90 ? -5.340 -9.674 8.491 1.00 50.69 90 LEU A CA 1
ATOM 656 C C . LEU A 1 90 ? -5.362 -11.037 7.812 1.00 50.69 90 LEU A C 1
ATOM 658 O O . LEU A 1 90 ? -4.382 -11.772 7.864 1.00 50.69 90 LEU A O 1
ATOM 662 N N . GLY A 1 91 ? -6.507 -11.382 7.230 1.00 48.12 91 GLY A N 1
ATOM 663 C CA . GLY A 1 91 ? -6.712 -12.693 6.628 1.00 48.12 91 GLY A CA 1
ATOM 664 C C . GLY A 1 91 ? -6.867 -13.808 7.662 1.00 48.12 91 GLY A C 1
ATOM 665 O O . GLY A 1 91 ? -6.630 -13.653 8.863 1.00 48.12 91 GLY A O 1
ATOM 666 N N . ASN A 1 92 ? -7.293 -14.968 7.181 1.00 39.38 92 ASN A N 1
ATOM 667 C CA . ASN A 1 92 ? -7.675 -16.111 8.011 1.00 39.38 92 ASN A CA 1
ATOM 668 C C . ASN A 1 92 ? -6.460 -16.979 8.365 1.00 39.38 92 ASN A C 1
ATOM 670 O O . ASN A 1 92 ? -6.611 -18.165 8.673 1.00 39.38 92 ASN A O 1
ATOM 674 N N . ALA A 1 93 ? -5.255 -16.412 8.254 1.00 40.44 93 ALA A N 1
ATOM 675 C CA . ALA A 1 93 ? -3.992 -17.125 8.240 1.00 40.44 93 ALA A CA 1
ATOM 676 C C . ALA A 1 93 ? -3.689 -17.741 9.611 1.00 40.44 93 ALA A C 1
ATOM 678 O O . ALA A 1 93 ? -2.980 -17.194 10.453 1.00 40.44 93 ALA A O 1
ATOM 679 N N . ARG A 1 94 ? -4.232 -18.935 9.839 1.00 41.84 94 ARG A N 1
ATOM 680 C CA . ARG A 1 94 ? -3.682 -19.874 10.806 1.00 41.84 94 ARG A CA 1
ATOM 681 C C . ARG A 1 94 ? -2.428 -20.469 10.181 1.00 41.84 94 ARG A C 1
ATOM 683 O O . ARG A 1 94 ? -2.526 -21.309 9.287 1.00 41.84 94 ARG A O 1
ATOM 690 N N . SER A 1 95 ? -1.265 -20.040 10.672 1.00 41.78 95 SER A N 1
ATOM 691 C CA . SER A 1 95 ? -0.025 -20.810 10.553 1.00 41.78 95 SER A CA 1
ATOM 692 C C . SER A 1 95 ? -0.328 -22.230 11.040 1.00 41.78 95 SER A C 1
ATOM 694 O O . SER A 1 95 ? -0.642 -22.454 12.208 1.00 41.78 95 SER A O 1
ATOM 696 N N . THR A 1 96 ? -0.391 -23.166 10.099 1.00 46.47 96 THR A N 1
ATOM 697 C CA . THR A 1 96 ? -0.586 -24.598 10.372 1.00 46.47 96 THR A CA 1
ATOM 698 C C . THR A 1 96 ? 0.617 -25.419 9.916 1.00 46.47 96 THR A C 1
ATOM 700 O O . THR A 1 96 ? 0.632 -26.627 10.120 1.00 46.47 96 THR A O 1
ATOM 703 N N . ASP A 1 97 ? 1.641 -24.760 9.368 1.00 50.41 97 ASP A N 1
ATOM 704 C CA . ASP A 1 97 ? 2.894 -25.358 8.920 1.00 50.41 97 ASP A CA 1
ATOM 705 C C . ASP A 1 97 ? 4.021 -24.311 9.031 1.00 50.41 97 ASP A C 1
ATOM 707 O O . ASP A 1 97 ? 3.741 -23.110 8.984 1.00 50.41 97 ASP A O 1
ATOM 711 N N . ASP A 1 98 ? 5.280 -24.741 9.150 1.00 60.53 98 ASP A N 1
ATOM 712 C CA . ASP A 1 98 ? 6.495 -23.906 9.334 1.00 60.53 98 ASP A CA 1
ATOM 713 C C . ASP A 1 98 ? 6.816 -22.967 8.137 1.00 60.53 98 ASP A C 1
ATOM 715 O O . ASP A 1 98 ? 7.906 -22.402 8.032 1.00 60.53 98 ASP A O 1
ATOM 719 N N . SER A 1 99 ? 5.883 -22.800 7.194 1.00 70.06 99 SER A N 1
ATOM 720 C CA . SER A 1 99 ? 6.039 -21.981 5.990 1.00 70.06 99 SER A CA 1
ATOM 721 C C . SER A 1 99 ? 5.251 -20.665 6.083 1.00 70.06 99 SER A C 1
ATOM 723 O O . SER A 1 99 ? 4.111 -20.669 6.555 1.00 70.06 99 SER A O 1
ATOM 725 N N . PRO A 1 100 ? 5.802 -19.542 5.580 1.00 84.69 100 PRO A N 1
ATOM 726 C CA . PRO A 1 100 ? 5.102 -18.258 5.556 1.00 84.69 100 PRO A CA 1
ATOM 727 C C . PRO A 1 100 ? 3.785 -18.345 4.771 1.00 84.69 100 PRO A C 1
ATOM 729 O O . PRO A 1 100 ? 3.762 -18.845 3.644 1.00 84.69 100 PRO A O 1
ATOM 732 N N . SER A 1 101 ? 2.689 -17.846 5.344 1.00 89.38 101 SER A N 1
ATOM 733 C CA . SER A 1 101 ? 1.360 -17.914 4.722 1.00 89.38 101 SER A CA 1
ATOM 734 C C . SER A 1 101 ? 1.188 -16.914 3.574 1.00 89.38 101 SER A C 1
ATOM 736 O O . SER A 1 101 ? 1.661 -15.780 3.668 1.00 89.38 101 SER A O 1
ATOM 738 N N . ILE A 1 102 ? 0.467 -17.321 2.524 1.00 94.50 102 ILE A N 1
ATOM 739 C CA . ILE A 1 102 ? 0.078 -16.499 1.367 1.00 94.50 102 ILE A CA 1
ATOM 740 C C . ILE A 1 102 ? -1.383 -16.839 1.030 1.00 94.50 102 ILE A C 1
ATOM 742 O O . ILE A 1 102 ? -1.693 -17.991 0.734 1.00 94.50 102 ILE A O 1
ATOM 746 N N . GLU A 1 103 ? -2.277 -15.855 1.078 1.00 94.38 103 GLU A N 1
ATOM 747 C CA . GLU A 1 103 ? -3.706 -15.982 0.758 1.00 94.38 103 GLU A CA 1
ATOM 748 C C . GLU A 1 103 ? -4.095 -14.912 -0.272 1.00 94.38 103 GLU A C 1
ATOM 750 O O . GLU A 1 103 ? -3.777 -13.735 -0.100 1.00 94.38 103 GLU A O 1
ATOM 755 N N . ILE A 1 104 ? -4.778 -15.307 -1.351 1.00 95.00 104 ILE A N 1
ATOM 756 C CA . ILE A 1 104 ? -5.174 -14.395 -2.433 1.00 95.00 104 ILE A CA 1
ATOM 757 C C . ILE A 1 104 ? -6.680 -14.131 -2.382 1.00 95.00 104 ILE A C 1
ATOM 759 O O . ILE A 1 104 ? -7.488 -15.021 -2.649 1.00 95.00 104 ILE A O 1
ATOM 763 N N . ASP A 1 105 ? -7.062 -12.880 -2.125 1.00 93.19 105 ASP A N 1
ATOM 764 C CA . ASP A 1 105 ? -8.418 -12.389 -2.355 1.00 93.19 105 ASP A CA 1
ATOM 765 C C . ASP A 1 105 ? -8.534 -11.891 -3.799 1.00 93.19 105 ASP A C 1
ATOM 767 O O . ASP A 1 105 ? -8.225 -10.745 -4.140 1.00 93.19 105 ASP A O 1
ATOM 771 N N . VAL A 1 106 ? -9.011 -12.785 -4.662 1.00 91.75 106 VAL A N 1
ATOM 772 C CA . VAL A 1 106 ? -9.229 -12.510 -6.086 1.00 91.75 106 VAL A CA 1
ATOM 773 C C . VAL A 1 106 ? -10.324 -11.461 -6.307 1.00 91.75 106 VAL A C 1
ATOM 775 O O . VAL A 1 106 ? -10.296 -10.766 -7.315 1.00 91.75 106 VAL A O 1
ATOM 778 N N . THR A 1 107 ? -11.281 -11.315 -5.388 1.00 90.88 107 THR A N 1
ATOM 779 C CA . THR A 1 107 ? -12.390 -10.357 -5.540 1.00 90.88 107 THR A CA 1
ATOM 780 C C . THR A 1 107 ? -11.895 -8.935 -5.314 1.00 90.88 107 THR A C 1
ATOM 782 O O . THR A 1 107 ? -12.210 -8.033 -6.090 1.00 90.88 107 THR A O 1
ATOM 785 N N . SER A 1 108 ? -11.101 -8.746 -4.260 1.00 87.81 108 SER A N 1
ATOM 786 C CA . SER A 1 108 ? -10.561 -7.437 -3.876 1.00 87.81 108 SER A CA 1
ATOM 787 C C . SER A 1 108 ? -9.210 -7.125 -4.526 1.00 87.81 108 SER A C 1
ATOM 789 O O . SER A 1 108 ? -8.694 -6.024 -4.346 1.00 87.81 108 SER A O 1
ATOM 791 N N . HIS A 1 109 ? -8.638 -8.079 -5.271 1.00 92.06 109 HIS A N 1
ATOM 792 C CA . HIS A 1 109 ? -7.265 -8.052 -5.783 1.00 92.06 109 HIS A CA 1
ATOM 793 C C . HIS A 1 109 ? -6.229 -7.775 -4.682 1.00 92.06 109 HIS A C 1
ATOM 795 O O . HIS A 1 109 ? -5.372 -6.899 -4.818 1.00 92.06 109 HIS A O 1
ATOM 801 N N . LEU A 1 110 ? -6.311 -8.524 -3.583 1.00 92.88 110 LEU A N 1
ATOM 802 C CA . LEU A 1 110 ? -5.372 -8.425 -2.467 1.00 92.88 110 LEU A CA 1
ATOM 803 C C . LEU A 1 110 ? -4.610 -9.737 -2.278 1.00 92.88 110 LEU A C 1
ATOM 805 O O . LEU A 1 110 ? -5.174 -10.818 -2.429 1.00 92.88 110 LEU A O 1
ATOM 809 N N . ALA A 1 111 ? -3.337 -9.636 -1.906 1.00 94.44 111 ALA A N 1
ATOM 810 C CA . ALA A 1 111 ? -2.564 -10.747 -1.364 1.00 94.44 111 ALA A CA 1
ATOM 811 C C . ALA A 1 111 ? -2.294 -10.494 0.122 1.00 94.44 111 ALA A C 1
ATOM 813 O O . ALA A 1 111 ? -1.618 -9.526 0.471 1.00 94.44 111 ALA A O 1
ATOM 814 N N . HIS A 1 112 ? -2.805 -11.357 0.993 1.00 94.81 112 HIS A N 1
ATOM 815 C CA . HIS A 1 112 ? -2.481 -11.368 2.416 1.00 94.81 112 HIS A CA 1
ATOM 816 C C . HIS A 1 112 ? -1.290 -12.293 2.635 1.00 94.81 112 HIS A C 1
ATOM 818 O O . HIS A 1 112 ? -1.359 -13.483 2.333 1.00 94.81 112 HIS A O 1
ATOM 824 N N . VAL A 1 113 ? -0.178 -11.739 3.108 1.00 94.75 113 VAL A N 1
ATOM 825 C CA . VAL A 1 113 ? 1.097 -12.454 3.181 1.00 94.75 113 VAL A CA 1
ATOM 826 C C . VAL A 1 113 ? 1.749 -12.272 4.538 1.00 94.75 113 VAL A C 1
ATOM 828 O O . VAL A 1 113 ? 1.688 -11.196 5.135 1.00 94.75 113 VAL A O 1
ATOM 831 N N . ASP A 1 114 ? 2.400 -13.323 5.014 1.00 94.56 114 ASP A N 1
ATOM 832 C CA . ASP A 1 114 ? 3.322 -13.237 6.141 1.00 94.56 114 ASP A CA 1
ATOM 833 C C . ASP A 1 114 ? 4.540 -12.377 5.757 1.00 94.56 114 ASP A C 1
ATOM 835 O O . ASP A 1 114 ? 4.989 -12.386 4.607 1.00 94.56 114 ASP A O 1
ATOM 839 N N . ALA A 1 115 ? 5.087 -11.622 6.709 1.00 91.50 115 ALA A N 1
ATOM 840 C CA . ALA A 1 115 ? 6.241 -10.759 6.467 1.00 91.50 115 ALA A CA 1
ATOM 841 C C . ALA A 1 115 ? 7.483 -11.543 6.006 1.00 91.50 115 ALA A C 1
ATOM 843 O O . ALA A 1 115 ? 8.300 -11.004 5.256 1.00 91.50 115 ALA A O 1
ATOM 844 N N . GLY A 1 116 ? 7.605 -12.811 6.401 1.00 93.06 116 GLY A N 1
ATOM 845 C CA . GLY A 1 116 ? 8.657 -13.727 5.974 1.00 93.06 116 GLY A CA 1
ATOM 846 C C . GLY A 1 116 ? 8.430 -14.364 4.600 1.00 93.06 116 GLY A C 1
ATOM 847 O O . GLY A 1 116 ? 9.326 -15.036 4.080 1.00 93.06 116 GLY A O 1
ATOM 848 N N . ALA A 1 117 ? 7.265 -14.165 3.972 1.00 94.44 117 ALA A N 1
ATOM 849 C CA . ALA A 1 117 ? 6.995 -14.696 2.641 1.00 94.44 117 ALA A CA 1
ATOM 850 C C . ALA A 1 117 ? 7.922 -14.049 1.606 1.00 94.44 117 ALA A C 1
ATOM 852 O O . ALA A 1 117 ? 8.049 -12.825 1.538 1.00 94.44 117 ALA A O 1
ATOM 853 N N . ARG A 1 118 ? 8.566 -14.868 0.763 1.00 94.88 118 ARG A N 1
ATOM 854 C CA . ARG A 1 118 ? 9.364 -14.345 -0.354 1.00 94.88 118 ARG A CA 1
ATOM 855 C C . ARG A 1 118 ? 8.459 -13.793 -1.441 1.00 94.88 118 ARG A C 1
ATOM 857 O O . ARG A 1 118 ? 7.533 -14.481 -1.873 1.00 94.88 118 ARG A O 1
ATOM 864 N N . LEU A 1 119 ? 8.795 -12.622 -1.968 1.00 94.50 119 LEU A N 1
ATOM 865 C CA . LEU A 1 119 ? 8.014 -11.967 -3.016 1.00 94.50 119 LEU A CA 1
ATOM 866 C C . LEU A 1 119 ? 7.885 -12.825 -4.280 1.00 94.50 119 LEU A C 1
ATOM 868 O O . LEU A 1 119 ? 6.815 -12.855 -4.872 1.00 94.50 119 LEU A O 1
ATOM 872 N N . ARG A 1 120 ? 8.894 -13.634 -4.633 1.00 94.69 120 ARG A N 1
ATOM 873 C CA . ARG A 1 120 ? 8.800 -14.621 -5.727 1.00 94.69 120 ARG A CA 1
ATOM 874 C C . ARG A 1 120 ? 7.682 -15.644 -5.528 1.00 94.69 120 ARG A C 1
ATOM 876 O O . ARG A 1 120 ? 7.078 -16.079 -6.501 1.00 94.69 120 ARG A O 1
ATOM 883 N N . ALA A 1 121 ? 7.432 -16.060 -4.285 1.00 95.12 121 ALA A N 1
ATOM 884 C CA . ALA A 1 121 ? 6.385 -17.023 -3.966 1.00 95.12 121 ALA A CA 1
ATOM 885 C C . ALA A 1 121 ? 5.010 -16.348 -4.007 1.00 95.12 121 ALA A C 1
ATOM 887 O O . ALA A 1 121 ? 4.074 -16.913 -4.563 1.00 95.12 121 ALA A O 1
ATOM 888 N N . VAL A 1 122 ? 4.919 -15.114 -3.499 1.00 95.44 122 VAL A N 1
ATOM 889 C CA . VAL A 1 122 ? 3.707 -14.284 -3.589 1.00 95.44 122 VAL A CA 1
ATOM 890 C C . VAL A 1 122 ? 3.329 -14.031 -5.049 1.00 95.44 122 VAL A C 1
ATOM 892 O O . VAL A 1 122 ? 2.185 -14.248 -5.440 1.00 95.44 122 VAL A O 1
ATOM 895 N N . GLU A 1 123 ? 4.299 -13.637 -5.872 1.00 93.81 123 GLU A N 1
ATOM 896 C CA . GLU A 1 123 ? 4.119 -13.391 -7.302 1.00 93.81 123 GLU A CA 1
ATOM 897 C C . GLU A 1 123 ? 3.693 -14.670 -8.040 1.00 93.81 123 GLU A C 1
ATOM 899 O O . GLU A 1 123 ? 2.754 -14.644 -8.834 1.00 93.81 123 GLU A O 1
ATOM 904 N N . ALA A 1 124 ? 4.324 -15.811 -7.738 1.00 94.38 124 ALA A N 1
ATOM 905 C CA . ALA A 1 124 ? 3.953 -17.099 -8.320 1.00 94.38 124 ALA A CA 1
ATOM 906 C C . ALA A 1 124 ? 2.516 -17.513 -7.965 1.00 94.38 124 ALA A C 1
ATOM 908 O O . ALA A 1 124 ? 1.814 -18.045 -8.826 1.00 94.38 124 ALA A O 1
ATOM 909 N N . GLU A 1 125 ? 2.069 -17.259 -6.732 1.00 96.00 125 GLU A N 1
ATOM 910 C CA . GLU A 1 125 ? 0.699 -17.559 -6.307 1.00 96.00 125 GLU A CA 1
ATOM 911 C C . GLU A 1 125 ? -0.315 -16.633 -6.991 1.00 96.00 125 GLU A C 1
ATOM 913 O O . GLU A 1 125 ? -1.285 -17.101 -7.588 1.00 96.00 125 GLU A O 1
ATOM 918 N N . LEU A 1 126 ? -0.043 -15.326 -7.025 1.00 95.44 126 LEU A N 1
ATOM 919 C CA . LEU A 1 126 ? -0.863 -14.343 -7.739 1.00 95.44 126 LEU A CA 1
ATOM 920 C C . LEU A 1 126 ? -1.041 -14.688 -9.223 1.00 95.44 126 LEU A C 1
ATOM 922 O O . LEU A 1 126 ? -2.151 -14.594 -9.761 1.00 95.44 126 LEU A O 1
ATOM 926 N N . GLN A 1 127 ? 0.020 -15.156 -9.883 1.00 93.38 127 GLN A N 1
ATOM 927 C CA . GLN A 1 127 ? -0.021 -15.539 -11.294 1.00 93.38 127 GLN A CA 1
ATOM 928 C C . GLN A 1 127 ? -1.000 -16.687 -11.576 1.00 93.38 127 GLN A C 1
ATOM 930 O O . GLN A 1 127 ? -1.615 -16.703 -12.647 1.00 93.38 127 GLN A O 1
ATOM 935 N N . ARG A 1 128 ? -1.239 -17.599 -10.617 1.00 95.56 128 ARG A N 1
ATOM 936 C CA . ARG A 1 128 ? -2.261 -18.662 -10.747 1.00 95.56 128 ARG A CA 1
ATOM 937 C C . ARG A 1 128 ? -3.667 -18.083 -10.928 1.00 95.56 128 ARG A C 1
ATOM 939 O O . ARG A 1 128 ? -4.511 -18.702 -11.574 1.00 95.56 128 ARG A O 1
ATOM 946 N N . HIS A 1 129 ? -3.886 -16.872 -10.423 1.00 95.06 129 HIS A N 1
ATOM 947 C CA . HIS A 1 129 ? -5.138 -16.123 -10.501 1.00 95.06 129 HIS A CA 1
ATOM 948 C C . HIS A 1 129 ? -5.129 -15.025 -11.576 1.00 95.06 129 HIS A C 1
ATOM 950 O O . HIS A 1 129 ? -6.059 -14.224 -11.636 1.00 95.06 129 HIS A O 1
ATOM 956 N N . ARG A 1 130 ? -4.109 -14.988 -12.450 1.00 93.19 130 ARG A N 1
ATOM 957 C CA . ARG A 1 130 ? -3.883 -13.907 -13.432 1.00 93.19 130 ARG A CA 1
ATOM 958 C C . ARG A 1 130 ? -3.740 -12.526 -12.783 1.00 93.19 130 ARG A C 1
ATOM 960 O O . ARG A 1 130 ? -4.124 -11.519 -13.380 1.00 93.19 130 ARG A O 1
ATOM 967 N N . LEU A 1 131 ? -3.158 -12.485 -11.589 1.00 92.38 131 LEU A N 1
ATOM 968 C CA . LEU A 1 131 ? -2.794 -11.269 -10.870 1.00 92.38 131 LEU A CA 1
ATOM 969 C C . LEU A 1 131 ? -1.262 -11.142 -10.759 1.00 92.38 131 LEU A C 1
ATOM 971 O O . LEU A 1 131 ? -0.536 -12.105 -10.991 1.00 92.38 131 LEU A O 1
ATOM 975 N N . THR A 1 132 ? -0.772 -9.946 -10.440 1.00 89.94 132 THR A N 1
ATOM 976 C CA . THR A 1 132 ? 0.658 -9.619 -10.300 1.00 89.94 132 THR A CA 1
ATOM 977 C C . THR A 1 132 ? 0.843 -8.423 -9.362 1.00 89.94 132 THR A C 1
ATOM 979 O O . THR A 1 132 ? 0.025 -7.496 -9.392 1.00 89.94 132 THR A O 1
ATOM 982 N N . LEU A 1 133 ? 1.912 -8.410 -8.553 1.00 87.38 133 LEU A N 1
ATOM 983 C CA . LEU A 1 133 ? 2.372 -7.180 -7.879 1.00 87.38 133 LEU A CA 1
ATOM 984 C C . LEU A 1 133 ? 3.114 -6.270 -8.857 1.00 87.38 133 LEU A C 1
ATOM 986 O O . LEU A 1 133 ? 3.249 -5.067 -8.647 1.00 87.38 133 LEU A O 1
ATOM 990 N N . GLY A 1 134 ? 3.591 -6.851 -9.954 1.00 81.44 134 GLY A N 1
ATOM 991 C CA . GLY A 1 134 ? 4.333 -6.152 -10.974 1.00 81.44 134 GLY A CA 1
ATOM 992 C C . GLY A 1 134 ? 5.798 -5.944 -10.665 1.00 81.44 134 GLY A C 1
ATOM 993 O O . GLY A 1 134 ? 6.402 -5.116 -11.341 1.00 81.44 134 GLY A O 1
ATOM 994 N N . LEU A 1 135 ? 6.322 -6.667 -9.682 1.00 81.69 135 LEU A N 1
ATOM 995 C CA . LEU A 1 135 ? 7.721 -6.634 -9.292 1.00 81.69 135 LEU A CA 1
ATOM 996 C C . LEU A 1 135 ? 8.559 -7.491 -10.240 1.00 81.69 135 LEU A C 1
ATOM 998 O O . LEU A 1 135 ? 8.111 -8.533 -10.721 1.00 81.69 135 LEU A O 1
ATOM 1002 N N . ASP A 1 136 ? 9.789 -7.063 -10.479 1.00 73.00 136 ASP A N 1
ATOM 1003 C CA . ASP A 1 136 ? 10.757 -7.767 -11.304 1.00 73.00 136 ASP A CA 1
ATOM 1004 C C . ASP A 1 136 ? 12.154 -7.785 -10.666 1.00 73.00 136 ASP A C 1
ATOM 1006 O O . ASP A 1 136 ? 12.413 -7.217 -9.599 1.00 73.00 136 ASP A O 1
ATOM 1010 N N . GLY A 1 137 ? 13.050 -8.525 -11.322 1.00 77.94 137 GLY A N 1
ATOM 1011 C CA . GLY A 1 137 ? 14.474 -8.535 -11.017 1.00 77.94 137 GLY A CA 1
ATOM 1012 C C . GLY A 1 137 ? 14.798 -8.861 -9.549 1.00 77.94 137 GLY A C 1
ATOM 1013 O O . GLY A 1 137 ? 14.316 -9.870 -9.026 1.00 77.94 137 GLY A O 1
ATOM 1014 N N . PRO A 1 138 ? 15.655 -8.059 -8.888 1.00 77.88 138 PRO A N 1
ATOM 1015 C CA . PRO A 1 138 ? 16.238 -8.404 -7.592 1.00 77.88 138 PRO A CA 1
ATOM 1016 C C . PRO A 1 138 ? 15.225 -8.416 -6.438 1.00 77.88 138 PRO A C 1
ATOM 1018 O O . PRO A 1 138 ? 15.441 -9.130 -5.460 1.00 77.88 138 PRO A O 1
ATOM 1021 N N . PHE A 1 139 ? 14.112 -7.681 -6.550 1.00 83.62 139 PHE A N 1
ATOM 1022 C CA . PHE A 1 139 ? 13.140 -7.543 -5.460 1.00 83.62 139 PHE A CA 1
ATOM 1023 C C . PHE A 1 139 ? 12.383 -8.844 -5.175 1.00 83.62 139 PHE A C 1
ATOM 1025 O O . PHE A 1 139 ? 11.963 -9.082 -4.047 1.00 83.62 139 PHE A O 1
ATOM 1032 N N . LEU A 1 140 ? 12.238 -9.724 -6.172 1.00 87.12 140 LEU A N 1
ATOM 1033 C CA . LEU A 1 140 ? 11.523 -10.995 -6.020 1.00 87.12 140 LEU A CA 1
ATOM 1034 C C . LEU A 1 140 ? 12.189 -11.938 -5.005 1.00 87.12 140 LEU A C 1
ATOM 1036 O O . LEU A 1 140 ? 11.520 -12.784 -4.411 1.00 87.12 140 LEU A O 1
ATOM 1040 N N . GLU A 1 141 ? 13.491 -11.799 -4.774 1.00 88.88 141 GLU A N 1
ATOM 1041 C CA . GLU A 1 141 ? 14.215 -12.660 -3.836 1.00 88.88 141 GLU A CA 1
ATOM 10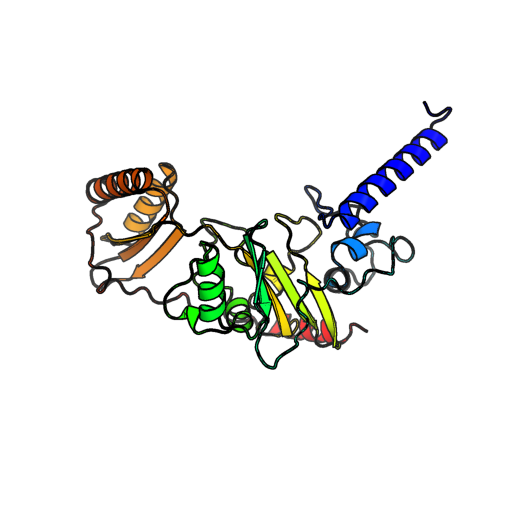42 C C . GLU A 1 141 ? 14.115 -12.185 -2.375 1.00 88.88 141 GLU A C 1
ATOM 1044 O O . GLU A 1 141 ? 14.521 -12.907 -1.460 1.00 88.88 141 GLU A O 1
ATOM 1049 N N . GLU A 1 142 ? 13.525 -11.013 -2.129 1.00 89.56 142 GLU A N 1
ATOM 1050 C CA . GLU A 1 142 ? 13.341 -10.459 -0.788 1.00 89.56 142 GLU A CA 1
ATOM 1051 C C . GLU A 1 142 ? 12.119 -11.035 -0.065 1.00 89.56 142 GLU A C 1
ATOM 1053 O O . GLU A 1 142 ? 11.149 -11.504 -0.668 1.00 89.56 142 GLU A O 1
ATOM 1058 N N . GLN A 1 143 ? 12.168 -10.974 1.267 1.00 93.62 143 GLN A N 1
ATOM 1059 C CA . GLN A 1 143 ? 11.002 -11.195 2.120 1.00 93.62 143 GLN A CA 1
ATOM 1060 C C . GLN A 1 143 ? 10.116 -9.947 2.106 1.00 93.62 143 GLN A C 1
ATOM 1062 O O . GLN A 1 143 ? 10.625 -8.823 2.090 1.00 93.62 143 GLN A O 1
ATOM 1067 N N . ALA A 1 144 ? 8.799 -10.136 2.145 1.00 93.19 144 ALA A N 1
ATOM 1068 C CA . ALA A 1 144 ? 7.827 -9.056 2.019 1.00 93.19 144 ALA A CA 1
ATOM 1069 C C . ALA A 1 144 ? 8.012 -7.957 3.087 1.00 93.19 144 ALA A C 1
ATOM 1071 O O . ALA A 1 144 ? 7.937 -6.774 2.761 1.00 93.19 144 ALA A O 1
ATOM 1072 N N . GLY A 1 145 ? 8.331 -8.325 4.333 1.00 89.44 145 GLY A N 1
ATOM 1073 C CA . GLY A 1 145 ? 8.615 -7.379 5.418 1.00 89.44 145 GLY A CA 1
ATOM 1074 C C . GLY A 1 145 ? 9.874 -6.539 5.178 1.00 89.44 145 GLY A C 1
ATOM 1075 O O . GLY A 1 145 ? 9.840 -5.322 5.328 1.00 89.44 145 GLY A O 1
ATOM 1076 N N . ALA A 1 146 ? 10.963 -7.159 4.714 1.00 88.00 146 ALA A N 1
ATOM 1077 C CA . ALA A 1 146 ? 12.200 -6.441 4.390 1.00 88.00 146 ALA A CA 1
ATOM 1078 C C . ALA A 1 146 ? 12.012 -5.486 3.200 1.00 88.00 146 ALA A C 1
ATOM 1080 O O . ALA A 1 146 ? 12.506 -4.359 3.203 1.00 88.00 146 ALA A O 1
ATOM 1081 N N . TRP A 1 147 ? 11.257 -5.918 2.191 1.00 89.19 147 TRP A N 1
ATOM 1082 C CA . TRP A 1 147 ? 10.888 -5.072 1.062 1.00 89.19 147 TRP A CA 1
ATOM 1083 C C . TRP A 1 147 ? 10.015 -3.883 1.494 1.00 89.19 147 TRP A C 1
ATOM 1085 O O . TRP A 1 147 ? 10.262 -2.753 1.065 1.00 89.19 147 TRP A O 1
ATOM 1095 N N . PHE A 1 148 ? 9.049 -4.107 2.394 1.00 88.38 148 PHE A N 1
ATOM 1096 C CA . PHE A 1 148 ? 8.250 -3.048 3.014 1.00 88.38 148 PHE A CA 1
ATOM 1097 C C . PHE A 1 148 ? 9.135 -2.033 3.750 1.00 88.38 148 PHE A C 1
ATOM 1099 O O . PHE A 1 148 ? 9.023 -0.832 3.496 1.00 88.38 148 PHE A O 1
ATOM 1106 N N . ASP A 1 149 ? 10.073 -2.499 4.578 1.00 84.12 149 ASP A N 1
ATOM 1107 C CA . ASP A 1 149 ? 10.989 -1.639 5.336 1.00 84.12 149 ASP A CA 1
ATOM 1108 C C . ASP A 1 149 ? 11.888 -0.780 4.446 1.00 84.12 149 ASP A C 1
ATOM 1110 O O . ASP A 1 149 ? 12.274 0.310 4.847 1.00 84.12 149 ASP A O 1
ATOM 1114 N N . ARG A 1 150 ? 12.198 -1.206 3.217 1.00 78.19 150 ARG A N 1
ATOM 1115 C CA . ARG A 1 150 ? 12.966 -0.389 2.259 1.00 78.19 150 ARG A CA 1
ATOM 1116 C C . ARG A 1 150 ? 12.115 0.591 1.453 1.00 78.19 150 ARG A C 1
ATOM 1118 O O . ARG A 1 150 ? 12.620 1.217 0.523 1.00 78.19 150 ARG A O 1
ATOM 1125 N N . GLY A 1 151 ? 10.833 0.733 1.778 1.00 78.62 151 GLY A N 1
ATOM 1126 C CA . GLY A 1 151 ? 9.940 1.628 1.050 1.00 78.62 151 GLY A CA 1
ATOM 1127 C C . GLY A 1 151 ? 9.246 0.990 -0.149 1.00 78.62 151 GLY A C 1
ATOM 1128 O O . GLY A 1 151 ? 8.788 1.720 -1.022 1.00 78.62 151 GLY A O 1
ATOM 1129 N N . ALA A 1 152 ? 9.158 -0.344 -0.195 1.00 82.81 152 ALA A N 1
ATOM 1130 C CA . ALA A 1 152 ? 8.538 -1.095 -1.288 1.00 82.81 152 ALA A CA 1
ATOM 1131 C C . ALA A 1 152 ? 9.078 -0.722 -2.695 1.00 82.81 152 ALA A C 1
ATOM 1133 O O . ALA A 1 152 ? 8.294 -0.391 -3.595 1.00 82.81 152 ALA A O 1
ATOM 1134 N N . PRO A 1 153 ? 10.410 -0.739 -2.916 1.00 76.62 153 PRO A N 1
ATOM 1135 C CA . PRO A 1 153 ? 11.006 -0.370 -4.201 1.00 76.62 153 PRO A CA 1
ATOM 1136 C C . PRO A 1 153 ? 10.550 -1.300 -5.338 1.00 76.62 153 PRO A C 1
ATOM 1138 O O . PRO A 1 153 ? 10.205 -2.457 -5.112 1.00 76.62 153 PRO A O 1
ATOM 1141 N N . GLY A 1 154 ? 10.526 -0.787 -6.569 1.00 74.31 154 GLY A N 1
ATOM 1142 C CA . GLY A 1 154 ? 10.038 -1.530 -7.741 1.00 74.31 154 GLY A CA 1
ATOM 1143 C C . GLY A 1 154 ? 8.509 -1.600 -7.862 1.00 74.31 154 GLY A C 1
ATOM 1144 O O . GLY A 1 154 ? 8.000 -2.040 -8.889 1.00 74.31 154 GLY A O 1
ATOM 1145 N N . SER A 1 155 ? 7.760 -1.131 -6.857 1.00 75.38 155 SER A N 1
ATOM 1146 C CA . SER A 1 155 ? 6.312 -0.930 -6.977 1.00 75.38 155 SER A CA 1
ATOM 1147 C C . SER A 1 155 ? 5.963 0.243 -7.908 1.00 75.38 155 SER A C 1
ATOM 1149 O O . SER A 1 155 ? 6.830 1.018 -8.325 1.00 75.38 155 SER A O 1
ATOM 1151 N N . ILE A 1 156 ? 4.675 0.374 -8.257 1.00 66.81 156 ILE A N 1
ATOM 1152 C CA . ILE A 1 156 ? 4.176 1.458 -9.117 1.00 66.81 156 ILE A CA 1
ATOM 1153 C C . ILE A 1 156 ? 4.642 2.809 -8.564 1.00 66.81 156 ILE A C 1
ATOM 1155 O O . ILE A 1 156 ? 4.442 3.121 -7.392 1.00 66.81 156 ILE A O 1
ATOM 1159 N N . SER A 1 157 ? 5.257 3.616 -9.436 1.00 58.69 157 SER A N 1
ATOM 1160 C CA . SER A 1 157 ? 5.860 4.895 -9.054 1.00 58.69 157 SER A CA 1
ATOM 1161 C C . SER A 1 157 ? 4.878 5.778 -8.273 1.00 58.69 157 SER A C 1
ATOM 1163 O O . SER A 1 157 ? 3.753 5.970 -8.745 1.00 58.69 157 SER A O 1
ATOM 1165 N N . PRO A 1 158 ? 5.318 6.451 -7.194 1.00 54.84 158 PRO A N 1
ATOM 1166 C CA . PRO A 1 158 ? 4.519 7.469 -6.513 1.00 54.84 158 PRO A CA 1
ATOM 1167 C C . PRO A 1 158 ? 4.036 8.593 -7.443 1.00 54.84 158 PRO A C 1
ATOM 1169 O O . PRO A 1 158 ? 3.026 9.236 -7.198 1.00 54.84 158 PRO A O 1
ATOM 1172 N N . ALA A 1 159 ? 4.721 8.849 -8.560 1.00 52.94 159 ALA A N 1
ATOM 1173 C CA . ALA A 1 159 ? 4.239 9.828 -9.534 1.00 52.94 159 ALA A CA 1
ATOM 1174 C C . ALA A 1 159 ? 3.012 9.332 -10.328 1.00 52.94 159 ALA A C 1
ATOM 1176 O O . ALA A 1 159 ? 2.231 10.148 -10.820 1.00 52.94 159 ALA A O 1
ATOM 1177 N N . SER A 1 160 ? 2.861 8.013 -10.473 1.00 54.62 160 SER A N 1
ATOM 1178 C CA . SER A 1 160 ? 1.719 7.357 -11.120 1.00 54.62 160 SER A CA 1
ATOM 1179 C C . SER A 1 160 ? 0.623 6.993 -10.111 1.00 54.62 160 SER A C 1
ATOM 1181 O O . SER A 1 160 ? -0.556 6.993 -10.470 1.00 54.62 160 SER A O 1
ATOM 1183 N N . ASP A 1 161 ? 1.006 6.732 -8.859 1.00 59.22 161 ASP A N 1
ATOM 1184 C CA . ASP A 1 161 ? 0.121 6.459 -7.732 1.00 59.22 161 ASP A CA 1
ATOM 1185 C C . ASP A 1 161 ? 0.656 7.093 -6.422 1.00 59.22 161 ASP A C 1
ATOM 1187 O O . ASP A 1 161 ? 1.385 6.458 -5.658 1.00 59.22 161 ASP A O 1
ATOM 1191 N N . PRO A 1 162 ? 0.305 8.362 -6.140 1.00 50.47 162 PRO A N 1
ATOM 1192 C CA . PRO A 1 162 ? 0.938 9.188 -5.099 1.00 50.47 162 PRO A CA 1
ATOM 1193 C C . PRO A 1 162 ? 0.643 8.782 -3.660 1.00 50.47 162 PRO A C 1
ATOM 1195 O O . PRO A 1 162 ? 1.169 9.403 -2.742 1.00 50.47 162 PRO A O 1
ATOM 1198 N N . VAL A 1 163 ? -0.199 7.772 -3.457 1.00 50.19 163 VAL A N 1
ATOM 1199 C CA . VAL A 1 163 ? -0.588 7.280 -2.129 1.00 50.19 163 VAL A CA 1
ATOM 1200 C C . VAL A 1 163 ? 0.127 5.963 -1.795 1.00 50.19 163 VAL A C 1
ATOM 1202 O O . VAL A 1 163 ? -0.068 5.423 -0.715 1.00 50.19 163 VAL A O 1
ATOM 1205 N N . THR A 1 164 ? 0.982 5.460 -2.695 1.00 55.09 164 THR A N 1
ATOM 1206 C CA . THR A 1 164 ? 1.716 4.199 -2.520 1.00 55.09 164 THR A CA 1
ATOM 1207 C C . THR A 1 164 ? 0.754 3.020 -2.304 1.00 55.09 164 THR A C 1
ATOM 1209 O O . THR A 1 164 ? 0.782 2.367 -1.264 1.00 55.09 164 THR A O 1
ATOM 1212 N N . GLN A 1 165 ? -0.133 2.715 -3.264 1.00 65.38 165 GLN A N 1
ATOM 1213 C CA . GLN A 1 165 ? -1.146 1.662 -3.067 1.00 65.38 165 GLN A CA 1
ATOM 1214 C C . GLN A 1 165 ? -0.587 0.243 -3.110 1.00 65.38 165 GLN A C 1
ATOM 1216 O O . GLN A 1 165 ? -1.365 -0.689 -2.997 1.00 65.38 165 GLN A O 1
ATOM 1221 N N . ALA A 1 166 ? 0.725 0.026 -3.228 1.00 79.88 166 ALA A N 1
ATOM 1222 C CA . ALA A 1 166 ? 1.272 -1.329 -3.174 1.00 79.88 166 ALA A CA 1
ATOM 1223 C C . ALA A 1 166 ? 0.900 -2.055 -1.866 1.00 79.88 166 ALA A C 1
ATOM 1225 O O . ALA A 1 166 ? 0.718 -3.271 -1.871 1.00 79.88 166 ALA A O 1
ATOM 1226 N N . ILE A 1 167 ? 0.740 -1.310 -0.763 1.00 87.38 167 ILE A N 1
ATOM 1227 C CA . ILE A 1 167 ? 0.360 -1.849 0.544 1.00 87.38 167 ILE A CA 1
ATOM 1228 C C . ILE A 1 167 ? -1.020 -1.314 0.941 1.00 87.38 167 ILE A C 1
ATOM 1230 O O . ILE A 1 167 ? -1.205 -0.121 1.165 1.00 87.38 167 ILE A O 1
ATOM 1234 N N . ALA A 1 168 ? -1.996 -2.206 1.084 1.00 87.00 168 ALA A N 1
ATOM 1235 C CA . ALA A 1 168 ? -3.339 -1.877 1.553 1.00 87.00 168 ALA A CA 1
ATOM 1236 C C . ALA A 1 168 ? -3.454 -1.891 3.087 1.00 87.00 168 ALA A C 1
ATOM 1238 O O . ALA A 1 168 ? -4.299 -1.188 3.648 1.00 87.00 168 ALA A O 1
ATOM 1239 N N . GLY A 1 169 ? -2.635 -2.698 3.765 1.00 88.31 169 GLY A N 1
ATOM 1240 C CA . GLY A 1 169 ? -2.671 -2.888 5.216 1.00 88.31 169 GLY A CA 1
ATOM 1241 C C . GLY A 1 169 ? -1.491 -3.714 5.729 1.00 88.31 169 GLY A C 1
ATOM 1242 O O . GLY A 1 169 ? -0.793 -4.345 4.937 1.00 88.31 169 GLY A O 1
ATOM 1243 N N . PHE A 1 170 ? -1.263 -3.715 7.041 1.00 90.12 170 PHE A N 1
ATOM 1244 C CA . PHE A 1 170 ? -0.210 -4.509 7.687 1.00 90.12 170 PHE A CA 1
ATOM 1245 C C . PHE A 1 170 ? -0.521 -4.774 9.161 1.00 90.12 170 PHE A C 1
ATOM 1247 O O . PHE A 1 170 ? -1.312 -4.050 9.770 1.00 90.12 170 PHE A O 1
ATOM 1254 N N . SER A 1 171 ? 0.115 -5.788 9.747 1.00 90.50 171 SER A N 1
ATOM 1255 C CA . SER A 1 171 ? 0.192 -5.945 11.202 1.00 90.50 171 SER A CA 1
ATOM 1256 C C . SER A 1 171 ? 1.633 -5.883 11.674 1.00 90.50 171 SER A C 1
ATOM 1258 O O . SER A 1 171 ? 2.547 -6.295 10.960 1.00 90.50 171 SER A O 1
ATOM 1260 N N . ALA A 1 172 ? 1.833 -5.356 12.877 1.00 87.88 172 ALA A N 1
ATOM 1261 C CA . ALA A 1 172 ? 3.146 -5.228 13.486 1.00 87.88 172 ALA A CA 1
ATOM 1262 C C . ALA A 1 172 ? 3.083 -5.495 14.990 1.00 87.88 172 ALA A C 1
ATOM 1264 O O . ALA A 1 172 ? 2.082 -5.189 15.637 1.00 87.88 172 ALA A O 1
ATOM 1265 N N . HIS A 1 173 ? 4.156 -6.052 15.545 1.00 85.38 173 HIS A N 1
ATOM 1266 C CA . HIS A 1 173 ? 4.373 -6.084 16.990 1.00 85.38 173 HIS A CA 1
ATOM 1267 C C . HIS A 1 173 ? 5.167 -4.851 17.395 1.00 85.38 173 HIS A C 1
ATOM 1269 O O . HIS A 1 173 ? 6.306 -4.676 16.967 1.00 85.38 173 HIS A O 1
ATOM 1275 N N . LEU A 1 174 ? 4.569 -4.000 18.220 1.00 82.69 174 LEU A N 1
ATOM 1276 C CA . LEU A 1 174 ? 5.255 -2.850 18.792 1.00 82.69 174 LEU A CA 1
ATOM 1277 C C . LEU A 1 174 ? 6.295 -3.309 19.830 1.00 82.69 174 LEU A C 1
ATOM 1279 O O . LEU A 1 174 ? 6.147 -4.392 20.405 1.00 82.69 174 LEU A O 1
ATOM 1283 N N . PRO A 1 175 ? 7.302 -2.476 20.153 1.00 76.00 175 PRO A N 1
ATOM 1284 C CA . PRO A 1 175 ? 8.259 -2.761 21.224 1.00 76.00 175 PRO A CA 1
ATOM 1285 C C . PRO A 1 175 ? 7.629 -3.006 22.604 1.00 76.00 175 PRO A C 1
ATOM 1287 O O . PRO A 1 175 ? 8.241 -3.668 23.437 1.00 76.00 175 PRO A O 1
ATOM 1290 N N . SER A 1 176 ? 6.416 -2.498 22.847 1.00 73.31 176 SER A N 1
ATOM 1291 C CA . SER A 1 176 ? 5.625 -2.783 24.052 1.00 73.31 176 SER A CA 1
ATOM 1292 C C . SER A 1 176 ? 5.124 -4.231 24.144 1.00 73.31 176 SER A C 1
ATOM 1294 O O . SER A 1 176 ? 4.664 -4.658 25.197 1.00 73.31 176 SER A O 1
ATOM 1296 N N . GLY A 1 177 ? 5.173 -4.993 23.047 1.00 73.00 177 GLY A N 1
ATOM 1297 C CA . GLY A 1 177 ? 4.531 -6.303 22.916 1.00 73.00 177 GLY A CA 1
ATOM 1298 C C . GLY A 1 177 ? 3.094 -6.234 22.384 1.00 73.00 177 GLY A C 1
ATOM 1299 O O . GLY A 1 177 ? 2.526 -7.264 22.020 1.00 73.00 177 GLY A O 1
ATOM 1300 N N . THR A 1 178 ? 2.509 -5.038 22.268 1.00 77.69 178 THR A N 1
ATOM 1301 C CA . THR A 1 178 ? 1.181 -4.836 21.673 1.00 77.69 178 THR A CA 1
ATOM 1302 C C . THR A 1 178 ? 1.216 -5.146 20.176 1.00 77.69 178 THR A C 1
ATOM 1304 O O . THR A 1 178 ? 2.089 -4.670 19.451 1.00 77.69 178 THR A O 1
ATOM 1307 N N . THR A 1 179 ? 0.232 -5.896 19.677 1.00 82.12 179 THR A N 1
ATOM 1308 C CA . THR A 1 179 ? 0.040 -6.061 18.229 1.00 82.12 179 THR A CA 1
ATOM 1309 C C . THR A 1 179 ? -0.873 -4.969 17.690 1.00 82.12 179 THR A C 1
ATOM 1311 O O . THR A 1 179 ? -1.999 -4.791 18.169 1.00 82.12 179 THR A O 1
ATOM 1314 N N . ILE A 1 180 ? -0.412 -4.276 16.652 1.00 83.50 180 ILE A N 1
ATOM 1315 C CA . ILE A 1 180 ? -1.240 -3.392 15.835 1.00 83.50 180 ILE A CA 1
ATOM 1316 C C . ILE A 1 180 ? -1.598 -4.044 14.510 1.00 83.50 180 ILE A C 1
ATOM 1318 O O . ILE A 1 180 ? -0.823 -4.826 13.961 1.00 83.50 180 ILE A O 1
ATOM 1322 N N . ALA A 1 181 ? -2.775 -3.709 13.990 1.00 84.56 181 ALA A N 1
ATOM 1323 C CA . ALA A 1 181 ? -3.204 -4.127 12.667 1.00 84.56 181 ALA A CA 1
ATOM 1324 C C . ALA A 1 181 ? -3.959 -2.996 11.971 1.00 84.56 181 ALA A C 1
ATOM 1326 O O . ALA A 1 181 ? -4.904 -2.431 12.519 1.00 84.56 181 ALA A O 1
ATOM 1327 N N . ILE A 1 182 ? -3.559 -2.706 10.738 1.00 84.44 182 ILE A N 1
ATOM 1328 C CA . ILE A 1 182 ? -4.251 -1.805 9.826 1.00 84.44 182 ILE A CA 1
ATOM 1329 C C . ILE A 1 182 ? -4.892 -2.665 8.745 1.00 84.44 182 ILE A C 1
ATOM 1331 O O . ILE A 1 182 ? -4.209 -3.193 7.870 1.00 84.44 182 ILE A O 1
ATOM 1335 N N . ARG A 1 183 ? -6.218 -2.813 8.813 1.00 82.94 183 ARG A N 1
ATOM 1336 C CA . ARG A 1 183 ? -7.019 -3.576 7.834 1.00 82.94 183 ARG A CA 1
ATOM 1337 C C . ARG A 1 183 ? -6.865 -2.992 6.434 1.00 82.94 183 ARG A C 1
ATOM 1339 O O . ARG A 1 183 ? -6.741 -1.783 6.364 1.00 82.94 183 ARG A O 1
ATOM 1346 N N . PRO A 1 184 ? -6.956 -3.733 5.325 1.00 83.69 184 PRO A N 1
ATOM 1347 C CA . PRO A 1 184 ? -6.997 -3.142 3.985 1.00 83.69 184 PRO A CA 1
ATOM 1348 C C . PRO A 1 184 ? -8.226 -2.241 3.776 1.00 83.69 184 PRO A C 1
ATOM 1350 O O . PRO A 1 184 ? -9.323 -2.566 4.217 1.00 83.69 184 PRO A O 1
ATOM 1353 N N . ALA A 1 185 ? -8.051 -1.095 3.114 1.00 78.19 185 ALA A N 1
ATOM 1354 C CA . ALA A 1 185 ? -9.148 -0.241 2.657 1.00 78.19 185 ALA A CA 1
ATOM 1355 C C . ALA A 1 185 ? -8.693 0.595 1.450 1.00 78.19 185 ALA A C 1
ATOM 1357 O O . ALA A 1 185 ? -7.562 1.083 1.463 1.00 78.19 185 ALA A O 1
ATOM 1358 N N . PRO A 1 186 ? -9.564 0.841 0.452 1.00 69.38 186 PRO A N 1
ATOM 1359 C CA . PRO A 1 186 ? -9.196 1.600 -0.747 1.00 69.38 186 PRO A CA 1
ATOM 1360 C C . PRO A 1 186 ? -8.738 3.034 -0.454 1.00 69.38 186 PRO A C 1
ATOM 1362 O O . PRO A 1 186 ? -7.906 3.587 -1.167 1.00 69.38 186 PRO A O 1
ATOM 1365 N N . ARG A 1 187 ? -9.308 3.660 0.585 1.00 74.12 187 ARG A N 1
ATOM 1366 C CA . ARG A 1 187 ? -8.888 4.964 1.104 1.00 74.12 187 ARG A CA 1
ATOM 1367 C C . ARG A 1 187 ? -9.215 5.112 2.578 1.00 74.12 187 ARG A C 1
ATOM 1369 O O . ARG A 1 187 ? -10.214 4.581 3.062 1.00 74.12 187 ARG A O 1
ATOM 1376 N N . ARG A 1 188 ? -8.394 5.923 3.241 1.00 75.69 188 ARG A N 1
ATOM 1377 C CA . ARG A 1 188 ? -8.534 6.317 4.637 1.00 75.69 188 ARG A CA 1
ATOM 1378 C C . ARG A 1 188 ? -8.274 7.806 4.809 1.00 75.69 188 ARG A C 1
ATOM 1380 O O . ARG A 1 188 ? -7.325 8.346 4.257 1.00 75.69 188 ARG A O 1
ATOM 1387 N N . ALA A 1 189 ? -9.108 8.446 5.612 1.00 78.38 189 ALA A N 1
ATOM 1388 C CA . ALA A 1 189 ? -8.889 9.779 6.150 1.00 78.38 189 ALA A CA 1
ATOM 1389 C C . ALA A 1 189 ? -9.318 9.752 7.618 1.00 78.38 189 ALA A C 1
ATOM 1391 O O . ALA A 1 189 ? -10.392 10.227 7.981 1.00 78.38 189 ALA A O 1
ATOM 1392 N N . VAL A 1 190 ? -8.501 9.094 8.441 1.00 77.69 190 VAL A N 1
ATOM 1393 C CA . VAL A 1 190 ? -8.815 8.758 9.841 1.00 77.69 190 VAL A CA 1
ATOM 1394 C C . VAL A 1 190 ? -7.727 9.211 10.821 1.00 77.69 190 VAL A C 1
ATOM 1396 O O . VAL A 1 190 ? -7.620 8.695 11.926 1.00 77.69 190 VAL A O 1
ATOM 1399 N N . GLY A 1 191 ? -6.921 10.192 10.415 1.00 79.94 191 GLY A N 1
ATOM 1400 C CA . GLY A 1 191 ? -5.756 10.666 11.157 1.00 79.94 191 GLY A CA 1
ATOM 1401 C C . GLY A 1 191 ? -4.495 10.637 10.293 1.00 79.94 191 GLY A C 1
ATOM 1402 O O . GLY A 1 191 ? -4.615 10.584 9.065 1.00 79.94 191 GLY A O 1
ATOM 1403 N N . PRO A 1 192 ? -3.307 10.697 10.918 1.00 81.38 192 PRO A N 1
ATOM 1404 C CA . PRO A 1 192 ? -2.036 10.504 10.229 1.00 81.38 192 PRO A CA 1
ATOM 1405 C C . PRO A 1 192 ? -2.005 9.168 9.484 1.00 81.38 192 PRO A C 1
ATOM 1407 O O . PRO A 1 192 ? -2.559 8.175 9.959 1.00 81.38 192 PRO A O 1
ATOM 1410 N N . ASP A 1 193 ? -1.343 9.140 8.329 1.00 81.06 193 ASP A N 1
ATOM 1411 C CA . ASP A 1 193 ? -1.149 7.901 7.585 1.00 81.06 193 ASP A CA 1
ATOM 1412 C C . ASP A 1 193 ? -0.095 7.022 8.269 1.00 81.06 193 ASP A C 1
ATOM 1414 O O . ASP A 1 193 ? 1.111 7.249 8.159 1.00 81.06 193 ASP A O 1
ATOM 1418 N N . LEU A 1 194 ? -0.568 6.011 8.994 1.00 81.88 194 LEU A N 1
ATOM 1419 C CA . LEU A 1 194 ? 0.294 5.064 9.691 1.00 81.88 194 LEU A CA 1
ATOM 1420 C C . LEU A 1 194 ? 0.995 4.087 8.732 1.00 81.88 194 LEU A C 1
ATOM 1422 O O . LEU A 1 194 ? 2.029 3.541 9.106 1.00 81.88 194 LEU A O 1
ATOM 1426 N N . MET A 1 195 ? 0.494 3.894 7.504 1.00 81.69 195 MET A N 1
ATOM 1427 C CA . MET A 1 195 ? 1.196 3.102 6.483 1.00 81.69 195 MET A CA 1
ATOM 1428 C C . MET A 1 195 ? 2.524 3.772 6.132 1.00 81.69 195 MET A C 1
ATOM 1430 O O . MET A 1 195 ? 3.583 3.163 6.285 1.00 81.69 195 MET A O 1
ATOM 1434 N N . GLY A 1 196 ? 2.469 5.054 5.756 1.00 77.12 196 GLY A N 1
ATOM 1435 C CA . GLY A 1 196 ? 3.655 5.859 5.474 1.00 77.12 196 GLY A CA 1
ATOM 1436 C C . GLY A 1 196 ? 4.562 6.092 6.687 1.00 77.12 196 GLY A C 1
ATOM 1437 O O . GLY A 1 196 ? 5.752 6.321 6.503 1.00 77.12 196 GLY A O 1
ATOM 1438 N N . ALA A 1 197 ? 4.035 6.018 7.915 1.00 79.56 197 ALA A N 1
ATOM 1439 C CA . ALA A 1 197 ? 4.845 6.146 9.129 1.00 79.56 197 ALA A CA 1
ATOM 1440 C C . ALA A 1 197 ? 5.702 4.899 9.419 1.00 79.56 197 ALA A C 1
ATOM 1442 O O . ALA A 1 197 ? 6.835 5.037 9.873 1.00 79.56 197 ALA A O 1
ATOM 1443 N N . PHE A 1 198 ? 5.172 3.693 9.177 1.00 82.88 198 PHE A N 1
ATOM 1444 C CA . PHE A 1 198 ? 5.898 2.432 9.396 1.00 82.88 198 PHE A CA 1
ATOM 1445 C C . PHE A 1 198 ? 6.831 2.075 8.240 1.00 82.88 198 PHE A C 1
ATOM 1447 O O . PHE A 1 198 ? 7.876 1.461 8.448 1.00 82.88 198 PHE A O 1
ATOM 1454 N N . GLN A 1 199 ? 6.474 2.454 7.018 1.00 82.12 199 GLN A N 1
ATOM 1455 C CA . GLN A 1 199 ? 7.296 2.193 5.849 1.00 82.12 199 GLN A CA 1
ATOM 1456 C C . GLN A 1 199 ? 8.615 2.985 5.921 1.00 82.12 199 GLN A C 1
ATOM 1458 O O . GLN A 1 199 ? 8.605 4.209 6.020 1.00 82.12 199 GLN A O 1
ATOM 1463 N N . GLY A 1 200 ? 9.763 2.304 5.846 1.00 75.06 200 GLY A N 1
ATOM 1464 C CA . GLY A 1 200 ? 11.067 2.958 6.043 1.00 75.06 200 GLY A CA 1
ATOM 1465 C C . GLY A 1 200 ? 11.522 3.043 7.500 1.00 75.06 200 GLY A C 1
ATOM 1466 O O . GLY A 1 200 ? 12.594 3.577 7.765 1.00 75.06 200 GLY A O 1
ATOM 1467 N N . ALA A 1 201 ? 10.733 2.540 8.456 1.00 75.81 201 ALA A N 1
ATOM 1468 C CA . ALA A 1 201 ? 11.093 2.600 9.868 1.00 75.81 201 ALA A CA 1
ATOM 1469 C C . ALA A 1 201 ? 12.122 1.538 10.282 1.00 75.81 201 ALA A C 1
ATOM 1471 O O . ALA A 1 201 ? 12.605 1.600 11.407 1.00 75.81 201 ALA A O 1
ATOM 1472 N N . HIS A 1 202 ? 12.450 0.563 9.426 1.00 76.44 202 HIS A N 1
ATOM 1473 C CA . HIS A 1 202 ? 13.460 -0.471 9.699 1.00 76.44 202 HIS A CA 1
ATOM 1474 C C . HIS A 1 202 ? 13.283 -1.144 11.076 1.00 76.44 202 HIS A C 1
ATOM 1476 O O . HIS A 1 202 ? 14.232 -1.287 11.847 1.00 76.44 202 HIS A O 1
ATOM 1482 N N . GLY A 1 203 ? 12.040 -1.498 11.418 1.00 74.12 203 GLY A N 1
ATOM 1483 C CA . GLY A 1 203 ? 11.693 -2.124 12.698 1.00 74.12 203 GLY A CA 1
ATOM 1484 C C . GLY A 1 203 ? 11.627 -1.193 13.920 1.00 74.12 203 GLY A C 1
ATOM 1485 O O . GLY A 1 203 ? 11.228 -1.644 14.992 1.00 74.12 203 GLY A O 1
ATOM 1486 N N . LEU A 1 204 ? 11.956 0.100 13.796 1.00 73.19 204 LEU A N 1
ATOM 1487 C CA . LEU A 1 204 ? 11.994 1.045 14.927 1.00 73.19 204 LEU A CA 1
ATOM 1488 C C . LEU A 1 204 ? 10.636 1.234 15.610 1.00 73.19 204 LEU A C 1
ATOM 1490 O O . LEU A 1 204 ? 10.565 1.364 16.832 1.00 73.19 204 LEU A O 1
ATOM 1494 N N . LEU A 1 205 ? 9.559 1.255 14.821 1.00 75.69 205 LEU A N 1
ATOM 1495 C CA . LEU A 1 205 ? 8.195 1.399 15.338 1.00 75.69 205 LEU A CA 1
ATOM 1496 C C . LEU A 1 205 ? 7.555 0.054 15.698 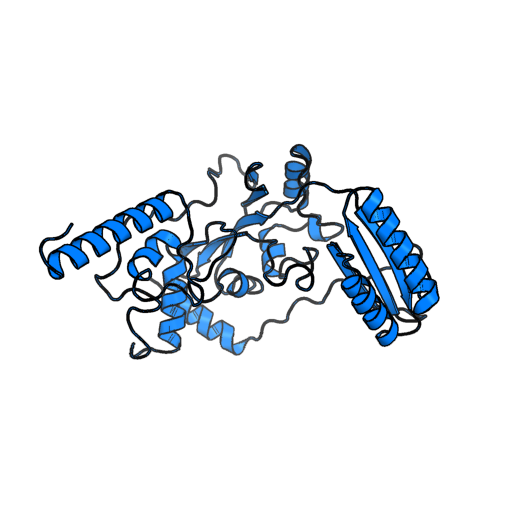1.00 75.69 205 LEU A C 1
ATOM 1498 O O . LEU A 1 205 ? 6.522 0.027 16.359 1.00 75.69 205 LEU A O 1
ATOM 1502 N N . GLY A 1 206 ? 8.160 -1.055 15.281 1.00 79.50 206 GLY A N 1
ATOM 1503 C CA . GLY A 1 206 ? 7.654 -2.401 15.500 1.00 79.50 206 GLY A CA 1
ATOM 1504 C C . GLY A 1 206 ? 8.060 -3.366 14.392 1.00 79.50 206 GLY A C 1
ATOM 1505 O O . GLY A 1 206 ? 8.407 -2.965 13.284 1.00 79.50 206 GLY A O 1
ATOM 1506 N N . GLU A 1 207 ? 7.989 -4.656 14.699 1.00 85.69 207 GLU A N 1
ATOM 1507 C CA . GLU A 1 207 ? 8.298 -5.739 13.771 1.00 85.69 207 GLU A CA 1
ATOM 1508 C C . GLU A 1 207 ? 7.066 -6.079 12.925 1.00 85.69 207 GLU A C 1
ATOM 1510 O O . GLU A 1 207 ? 6.039 -6.507 13.462 1.00 85.69 207 GLU A O 1
ATOM 1515 N N . ILE A 1 208 ? 7.163 -5.904 11.604 1.00 89.38 208 ILE A N 1
ATOM 1516 C CA . ILE A 1 208 ? 6.095 -6.261 10.663 1.00 89.38 208 ILE A CA 1
ATOM 1517 C C . ILE A 1 208 ? 5.869 -7.777 10.686 1.00 89.38 208 ILE A C 1
ATOM 1519 O O . ILE A 1 208 ? 6.807 -8.559 10.563 1.00 89.38 208 ILE A O 1
ATOM 1523 N N . ARG A 1 209 ? 4.609 -8.198 10.825 1.00 91.12 209 ARG A N 1
ATOM 1524 C CA . ARG A 1 209 ? 4.199 -9.613 10.852 1.00 91.12 209 ARG A CA 1
ATOM 1525 C C . ARG A 1 209 ? 3.472 -10.056 9.602 1.00 91.12 209 ARG A C 1
ATOM 1527 O O . ARG A 1 209 ? 3.680 -11.168 9.142 1.00 91.12 209 ARG A O 1
ATOM 1534 N N . SER A 1 210 ? 2.609 -9.206 9.063 1.00 92.56 210 SER A N 1
ATOM 1535 C CA . SER A 1 210 ? 1.865 -9.518 7.847 1.00 92.56 210 SER A CA 1
ATOM 1536 C C . SER A 1 210 ? 1.585 -8.263 7.043 1.00 92.56 210 SER A C 1
ATOM 1538 O O . SER A 1 210 ? 1.552 -7.157 7.589 1.00 92.56 210 SER A O 1
ATOM 1540 N N . LEU A 1 211 ? 1.376 -8.445 5.745 1.00 93.06 211 LEU A N 1
ATOM 1541 C CA . LEU A 1 211 ? 1.090 -7.396 4.780 1.00 93.06 211 LEU A CA 1
ATOM 1542 C C . LEU A 1 211 ? -0.137 -7.785 3.958 1.00 93.06 211 LEU A C 1
ATOM 1544 O O . LEU A 1 211 ? -0.344 -8.946 3.622 1.00 93.06 211 LEU A O 1
ATOM 1548 N N . SER A 1 212 ? -0.952 -6.796 3.614 1.00 92.75 212 SER A N 1
ATOM 1549 C CA . SER A 1 212 ? -1.970 -6.903 2.570 1.00 92.75 212 SER A CA 1
ATOM 1550 C C . SER A 1 212 ? -1.489 -6.096 1.380 1.00 92.75 212 SER A C 1
ATOM 1552 O O . SER A 1 212 ? -1.436 -4.870 1.455 1.00 92.75 212 SER A O 1
ATOM 1554 N N . LEU A 1 213 ? -1.104 -6.780 0.312 1.00 92.06 213 LEU A N 1
ATOM 1555 C CA . LEU A 1 213 ? -0.531 -6.186 -0.887 1.00 92.06 213 LEU A CA 1
ATOM 1556 C C . LEU A 1 213 ? -1.609 -6.020 -1.951 1.00 92.06 213 LEU A C 1
ATOM 1558 O O . LEU A 1 213 ? -2.430 -6.919 -2.139 1.00 92.06 213 LEU A O 1
ATOM 1562 N N . VAL A 1 214 ? -1.608 -4.890 -2.652 1.00 90.06 214 VAL A N 1
ATOM 1563 C CA . VAL A 1 214 ? -2.514 -4.685 -3.786 1.00 90.06 214 VAL A CA 1
ATOM 1564 C C . VAL A 1 214 ? -1.923 -5.349 -5.013 1.00 90.06 214 VAL A C 1
ATOM 1566 O O . VAL A 1 214 ? -0.798 -5.063 -5.420 1.00 90.06 214 VAL A O 1
ATOM 1569 N N . ALA A 1 215 ? -2.709 -6.234 -5.608 1.00 90.12 215 ALA A N 1
ATOM 1570 C CA . ALA A 1 215 ? -2.383 -6.881 -6.857 1.00 90.12 215 ALA A CA 1
ATOM 1571 C C . ALA A 1 215 ? -3.183 -6.269 -8.007 1.00 90.12 215 ALA A C 1
ATOM 1573 O O . ALA A 1 215 ? -4.235 -5.646 -7.840 1.00 90.12 215 ALA A O 1
ATOM 1574 N N . HIS A 1 216 ? -2.690 -6.483 -9.218 1.00 86.25 216 HIS A N 1
ATOM 1575 C CA . HIS A 1 216 ? -3.343 -6.031 -10.435 1.00 86.25 216 HIS A CA 1
ATOM 1576 C C . HIS A 1 216 ? -3.478 -7.188 -11.417 1.00 86.25 216 HIS A C 1
ATOM 1578 O O . HIS A 1 216 ? -2.649 -8.096 -11.397 1.00 86.25 216 HIS A O 1
ATOM 1584 N N . PRO A 1 217 ? -4.476 -7.162 -12.316 1.00 86.81 217 PRO A N 1
ATOM 1585 C CA . PRO A 1 217 ? -4.525 -8.100 -13.426 1.00 86.81 217 PRO A CA 1
ATOM 1586 C C . PRO A 1 217 ? -3.208 -8.100 -14.200 1.00 86.81 217 PRO A C 1
ATOM 1588 O O . PRO A 1 217 ? -2.668 -7.030 -14.503 1.00 86.81 217 PRO A O 1
ATOM 1591 N N . VAL A 1 218 ? -2.712 -9.291 -14.539 1.00 82.44 218 VAL A N 1
ATOM 1592 C CA . VAL A 1 218 ? -1.561 -9.441 -15.434 1.00 82.44 218 VAL A CA 1
ATOM 1593 C C . VAL A 1 218 ? -1.902 -8.762 -16.753 1.00 82.44 218 VAL A C 1
ATOM 1595 O O . VAL A 1 218 ? -2.899 -9.078 -17.404 1.00 82.44 218 VAL A O 1
ATOM 1598 N N . GLN A 1 219 ? -1.067 -7.803 -17.128 1.00 73.31 219 GLN A N 1
ATOM 1599 C CA . GLN A 1 219 ? -1.150 -7.091 -18.393 1.00 73.31 219 GLN A CA 1
ATOM 1600 C C . GLN A 1 219 ? 0.114 -7.381 -19.187 1.00 73.31 219 GLN A C 1
ATOM 1602 O O . GLN A 1 219 ? 1.186 -7.545 -18.604 1.00 73.31 219 GLN A O 1
ATOM 1607 N N . GLU A 1 220 ? -0.007 -7.411 -20.512 1.00 70.25 220 GLU A N 1
ATOM 1608 C CA . GLU A 1 220 ? 1.171 -7.346 -21.369 1.00 70.25 220 GLU A CA 1
ATOM 1609 C C . GLU A 1 220 ? 1.923 -6.049 -21.067 1.00 70.25 220 GLU A C 1
ATOM 1611 O O . GLU A 1 220 ? 1.329 -4.964 -21.015 1.00 70.25 220 GLU A O 1
ATOM 1616 N N . ARG A 1 221 ? 3.224 -6.194 -20.825 1.00 72.69 221 ARG A N 1
ATOM 1617 C CA . ARG A 1 221 ? 4.140 -5.094 -20.562 1.00 72.69 221 ARG A CA 1
ATOM 1618 C C . ARG A 1 221 ? 5.119 -4.988 -21.705 1.00 72.69 221 ARG A C 1
ATOM 1620 O O . ARG A 1 221 ? 5.603 -6.000 -22.206 1.00 72.69 221 ARG A O 1
ATOM 1627 N N . GLU A 1 222 ? 5.418 -3.759 -22.074 1.00 75.25 222 GLU A N 1
ATOM 1628 C CA . GLU A 1 222 ? 6.513 -3.446 -22.973 1.00 75.25 222 GLU A CA 1
ATOM 1629 C C . GLU A 1 222 ? 7.384 -2.402 -22.292 1.00 75.25 222 GLU A C 1
ATOM 1631 O O . GLU A 1 222 ? 6.893 -1.362 -21.840 1.00 75.25 222 GLU A O 1
ATOM 1636 N N . THR A 1 223 ? 8.666 -2.724 -22.170 1.00 78.50 223 THR A N 1
ATOM 1637 C CA . THR A 1 223 ? 9.671 -1.812 -21.642 1.00 78.50 223 THR A CA 1
ATOM 1638 C C . THR A 1 223 ? 10.513 -1.323 -22.800 1.00 78.50 223 THR A C 1
ATOM 1640 O O . THR A 1 223 ? 10.970 -2.117 -23.615 1.00 78.50 223 THR A O 1
ATOM 1643 N N . ILE A 1 224 ? 10.725 -0.018 -22.841 1.00 79.62 224 ILE A N 1
ATOM 1644 C CA . ILE A 1 224 ? 11.543 0.659 -23.842 1.00 79.62 224 ILE A CA 1
ATOM 1645 C C . ILE A 1 224 ? 12.528 1.584 -23.136 1.00 79.62 224 ILE A C 1
ATOM 1647 O O . ILE A 1 224 ? 12.222 2.152 -22.082 1.00 79.62 224 ILE A O 1
ATOM 1651 N N . ALA A 1 225 ? 13.720 1.709 -23.706 1.00 86.06 225 ALA A N 1
ATOM 1652 C CA . ALA A 1 225 ? 14.793 2.539 -23.184 1.00 86.06 225 ALA A CA 1
ATOM 1653 C C . ALA A 1 225 ? 15.136 3.626 -24.201 1.00 86.06 225 ALA A C 1
ATOM 1655 O O . ALA A 1 225 ? 15.398 3.333 -25.361 1.00 86.06 225 ALA A O 1
ATOM 1656 N N . LEU A 1 226 ? 15.130 4.881 -23.761 1.00 86.88 226 LEU A N 1
ATOM 1657 C CA . LEU A 1 226 ? 15.441 6.044 -24.582 1.00 86.88 226 LEU A CA 1
ATOM 1658 C C . LEU A 1 226 ? 16.629 6.794 -23.988 1.00 86.88 226 LEU A C 1
ATOM 1660 O O . LEU A 1 226 ? 16.610 7.176 -22.816 1.00 86.88 226 LEU A O 1
ATOM 1664 N N . LEU A 1 227 ? 17.636 7.047 -24.813 1.00 88.25 227 LEU A N 1
ATOM 1665 C CA . LEU A 1 227 ? 18.755 7.917 -24.504 1.00 88.25 227 LEU A CA 1
ATOM 1666 C C . LEU A 1 227 ? 18.485 9.316 -25.046 1.00 88.25 227 LEU A C 1
ATOM 1668 O O . LEU A 1 227 ? 18.320 9.516 -26.248 1.00 88.25 227 LEU A O 1
ATOM 1672 N N . PHE A 1 228 ? 18.476 10.293 -24.152 1.00 89.81 228 PHE A N 1
ATOM 1673 C CA . PHE A 1 228 ? 18.372 11.705 -24.492 1.00 89.81 228 PHE A CA 1
ATOM 1674 C C . PHE A 1 228 ? 19.726 12.389 -24.347 1.00 89.81 228 PHE A C 1
ATOM 1676 O O . PHE A 1 228 ? 20.560 11.975 -23.544 1.00 89.81 228 PHE A O 1
ATOM 1683 N N . ALA A 1 229 ? 19.913 13.502 -25.056 1.00 89.88 229 ALA A N 1
ATOM 1684 C CA . ALA A 1 229 ? 21.134 14.299 -24.960 1.00 89.88 229 ALA A CA 1
ATOM 1685 C C . ALA A 1 229 ? 21.414 14.809 -23.531 1.00 89.88 229 ALA A C 1
ATOM 1687 O O . ALA A 1 229 ? 22.569 14.975 -23.146 1.00 89.88 229 ALA A O 1
ATOM 1688 N N . ASN A 1 230 ? 20.367 15.083 -22.742 1.00 88.69 230 ASN A N 1
ATOM 1689 C CA . ASN A 1 230 ? 20.475 15.556 -21.361 1.00 88.69 230 ASN A CA 1
ATOM 1690 C C . ASN A 1 230 ? 19.190 15.290 -20.550 1.00 88.69 230 ASN A C 1
ATOM 1692 O O . ASN A 1 230 ? 18.131 14.987 -21.108 1.00 88.69 230 ASN A O 1
ATOM 1696 N N . GLU A 1 231 ? 19.291 15.437 -19.223 1.00 89.75 231 GLU A N 1
ATOM 1697 C CA . GLU A 1 231 ? 18.179 15.247 -18.279 1.00 89.75 231 GLU A CA 1
ATOM 1698 C C . GLU A 1 231 ? 16.983 16.163 -18.583 1.00 89.75 231 GLU A C 1
ATOM 1700 O O . GLU A 1 231 ? 15.835 15.726 -18.524 1.00 89.75 231 GLU A O 1
ATOM 1705 N N . GLU A 1 232 ? 17.224 17.429 -18.931 1.00 89.00 232 GLU A N 1
ATOM 1706 C CA . GLU A 1 232 ? 16.162 18.414 -19.179 1.00 89.00 232 GLU A CA 1
ATOM 1707 C C . GLU A 1 232 ? 15.251 17.990 -20.341 1.00 89.00 232 GLU A C 1
ATOM 1709 O O . GLU A 1 232 ? 14.019 18.057 -20.251 1.00 89.00 232 GLU A O 1
ATOM 1714 N N . THR A 1 233 ? 15.857 17.470 -21.406 1.00 87.75 233 THR A N 1
ATOM 1715 C CA . THR A 1 233 ? 15.141 16.960 -22.578 1.00 87.75 233 THR A CA 1
ATOM 1716 C C . THR A 1 233 ? 14.354 15.698 -22.225 1.00 87.75 233 THR A C 1
ATOM 1718 O O . THR A 1 233 ? 13.171 15.599 -22.555 1.00 87.75 233 THR A O 1
ATOM 1721 N N . ALA A 1 234 ? 14.959 14.776 -21.469 1.00 86.56 234 ALA A N 1
ATOM 1722 C CA . ALA A 1 234 ? 14.290 13.564 -20.996 1.00 86.56 234 ALA A CA 1
ATOM 1723 C C . ALA A 1 234 ? 13.072 13.883 -20.109 1.00 86.56 234 ALA A C 1
ATOM 1725 O O . ALA A 1 234 ? 11.993 13.311 -20.275 1.00 86.56 234 ALA A O 1
ATOM 1726 N N . ARG A 1 235 ? 13.203 14.848 -19.191 1.00 86.44 235 ARG A N 1
ATOM 1727 C CA . ARG A 1 235 ? 12.101 15.293 -18.322 1.00 86.44 235 ARG A CA 1
ATOM 1728 C C . ARG A 1 235 ? 10.984 15.965 -19.111 1.00 86.44 235 ARG A C 1
ATOM 1730 O O . ARG A 1 235 ? 9.810 15.730 -18.815 1.00 86.44 235 ARG A O 1
ATOM 1737 N N . SER A 1 236 ? 11.335 16.755 -20.123 1.00 86.62 236 SER A N 1
ATOM 1738 C CA . SER A 1 236 ? 10.368 17.376 -21.034 1.00 86.62 236 SER A CA 1
ATOM 1739 C C . SER A 1 236 ? 9.592 16.323 -21.830 1.00 86.62 236 SER A C 1
ATOM 1741 O O . SER A 1 236 ? 8.366 16.408 -21.921 1.00 86.62 236 SER A O 1
ATOM 1743 N N . ALA A 1 237 ? 10.274 15.277 -22.307 1.00 83.88 237 ALA A N 1
ATOM 1744 C CA . ALA A 1 237 ? 9.639 14.142 -22.970 1.00 83.88 237 ALA A CA 1
ATOM 1745 C C . ALA A 1 237 ? 8.661 13.407 -22.035 1.00 83.88 237 ALA A C 1
ATOM 1747 O O . ALA A 1 237 ? 7.515 13.174 -22.412 1.00 83.88 237 ALA A O 1
ATOM 1748 N N . VAL A 1 238 ? 9.044 13.125 -20.781 1.00 81.94 238 VAL A N 1
ATOM 1749 C CA . VAL A 1 238 ? 8.136 12.517 -19.784 1.00 81.94 238 VAL A CA 1
ATOM 1750 C C . VAL A 1 238 ? 6.899 13.381 -19.535 1.00 81.94 238 VAL A C 1
ATOM 1752 O O . VAL A 1 238 ? 5.780 12.862 -19.472 1.00 81.94 238 VAL A O 1
ATOM 1755 N N . ALA A 1 239 ? 7.073 14.696 -19.388 1.00 82.38 239 ALA A N 1
ATOM 1756 C CA . ALA A 1 239 ? 5.955 15.616 -19.206 1.00 82.38 239 ALA A CA 1
ATOM 1757 C C . ALA A 1 239 ? 5.009 15.597 -20.419 1.00 82.38 239 ALA A C 1
ATOM 1759 O O . ALA A 1 239 ? 3.788 15.573 -20.249 1.00 82.38 239 ALA A O 1
ATOM 1760 N N . TRP A 1 240 ? 5.563 15.532 -21.631 1.00 82.38 240 TRP A N 1
ATOM 1761 C CA . TRP A 1 240 ? 4.798 15.453 -22.871 1.00 82.38 240 TRP A CA 1
ATOM 1762 C C . TRP A 1 240 ? 4.025 14.129 -23.014 1.00 82.38 240 TRP A C 1
ATOM 1764 O O . TRP A 1 240 ? 2.822 14.165 -23.281 1.00 82.38 240 TRP A O 1
ATOM 1774 N N . ILE A 1 241 ? 4.663 12.978 -22.731 1.00 77.12 241 ILE A N 1
ATOM 1775 C CA . ILE A 1 241 ? 4.021 11.643 -22.664 1.00 77.12 241 ILE A CA 1
ATOM 1776 C C . ILE A 1 241 ? 2.785 11.704 -21.763 1.00 77.12 241 ILE A C 1
ATOM 1778 O O . ILE A 1 241 ? 1.679 11.318 -22.155 1.00 77.12 241 ILE A O 1
ATOM 1782 N N . ARG A 1 242 ? 2.966 12.236 -20.549 1.00 75.88 242 ARG A N 1
ATOM 1783 C CA . ARG A 1 242 ? 1.891 12.361 -19.558 1.00 75.88 242 ARG A CA 1
ATOM 1784 C C . ARG A 1 242 ? 0.787 13.301 -20.033 1.00 75.88 242 ARG A C 1
ATOM 1786 O O . ARG A 1 242 ? -0.388 12.983 -19.858 1.00 75.88 242 ARG A O 1
ATOM 1793 N N . GLY A 1 243 ? 1.142 14.418 -20.670 1.00 74.88 243 GLY A N 1
ATOM 1794 C CA . GLY A 1 243 ? 0.192 15.374 -21.247 1.00 74.88 243 GLY A CA 1
ATOM 1795 C C . GLY A 1 243 ? -0.704 14.773 -22.336 1.00 74.88 243 GLY A C 1
ATOM 1796 O O . GLY A 1 243 ? -1.841 15.207 -22.505 1.00 74.88 243 GLY A O 1
ATOM 1797 N N . ARG A 1 244 ? -0.237 13.727 -23.027 1.00 75.12 244 ARG A N 1
ATOM 1798 C CA . ARG A 1 244 ? -1.018 12.951 -24.007 1.00 75.12 244 ARG A CA 1
ATOM 1799 C C . ARG A 1 244 ? -1.866 11.837 -23.388 1.00 75.12 244 ARG A C 1
ATOM 1801 O O . ARG A 1 244 ? -2.558 11.125 -24.110 1.00 75.12 244 ARG A O 1
ATOM 1808 N N . GLY A 1 245 ? -1.842 11.685 -22.065 1.00 68.75 245 GLY A N 1
ATOM 1809 C CA . GLY A 1 245 ? -2.615 10.671 -21.349 1.00 68.75 245 GLY A CA 1
ATOM 1810 C 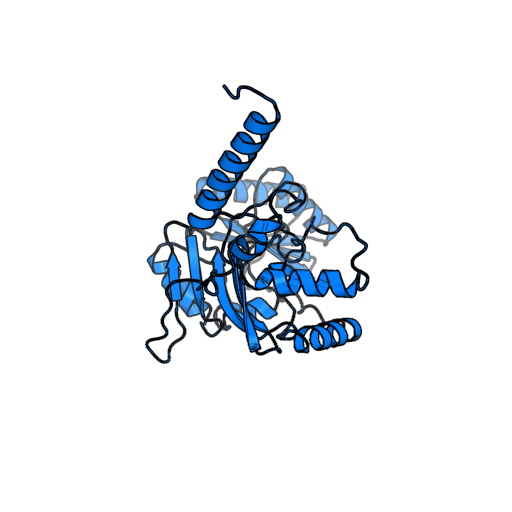C . GLY A 1 245 ? -2.001 9.270 -21.382 1.00 68.75 245 GLY A C 1
ATOM 1811 O O . GLY A 1 245 ? -2.641 8.322 -20.922 1.00 68.75 245 GLY A O 1
ATOM 1812 N N . VAL A 1 246 ? -0.768 9.121 -21.878 1.00 71.38 246 VAL A N 1
ATOM 1813 C CA . VAL A 1 246 ? -0.035 7.855 -21.802 1.00 71.38 246 VAL A CA 1
ATOM 1814 C C . VAL A 1 246 ? 0.466 7.677 -20.371 1.00 71.38 246 VAL A C 1
ATOM 1816 O O . VAL A 1 246 ? 1.256 8.472 -19.860 1.00 71.38 246 VAL A O 1
ATOM 1819 N N . ARG A 1 247 ? -0.038 6.641 -19.693 1.00 67.00 247 ARG A N 1
ATOM 1820 C CA . ARG A 1 247 ? 0.371 6.288 -18.329 1.00 67.00 247 ARG A CA 1
ATOM 1821 C C . ARG A 1 247 ? 1.450 5.216 -18.371 1.00 67.00 247 ARG A C 1
ATOM 1823 O O . ARG A 1 247 ? 1.250 4.166 -18.974 1.00 67.00 247 ARG A O 1
ATOM 1830 N N . THR A 1 248 ? 2.555 5.474 -17.686 1.00 70.94 248 THR A N 1
ATOM 1831 C CA . THR A 1 248 ? 3.650 4.519 -17.499 1.00 70.94 248 THR A CA 1
ATOM 1832 C C . THR A 1 248 ? 3.457 3.791 -16.172 1.00 70.94 248 THR A C 1
ATOM 1834 O O . THR A 1 248 ? 3.142 4.414 -15.151 1.00 70.94 248 THR A O 1
ATOM 1837 N N . THR A 1 249 ? 3.625 2.469 -16.169 1.00 68.12 249 THR A N 1
ATOM 1838 C CA . THR A 1 249 ? 3.553 1.658 -14.943 1.00 68.12 249 THR A CA 1
ATOM 1839 C C . THR A 1 249 ? 4.865 1.660 -14.176 1.00 68.12 249 THR A C 1
ATOM 1841 O O . THR A 1 249 ? 4.842 1.632 -12.950 1.00 68.12 249 THR A O 1
ATOM 1844 N N . ALA A 1 250 ? 5.990 1.776 -14.882 1.00 70.69 250 ALA A N 1
ATOM 1845 C CA . ALA A 1 250 ? 7.295 2.054 -14.296 1.00 70.69 250 ALA A CA 1
ATOM 1846 C C . ALA A 1 250 ? 8.008 3.139 -15.110 1.00 70.69 250 ALA A C 1
ATOM 1848 O O . ALA A 1 250 ? 7.823 3.243 -16.327 1.00 70.69 250 ALA A O 1
ATOM 1849 N N . LEU A 1 251 ? 8.777 3.970 -14.414 1.00 77.44 251 LEU A N 1
ATOM 1850 C CA . LEU A 1 251 ? 9.605 5.021 -14.988 1.00 77.44 251 LEU A CA 1
ATOM 1851 C C . LEU A 1 251 ? 10.908 5.057 -14.196 1.00 77.44 251 LEU A C 1
ATOM 1853 O O . LEU A 1 251 ? 10.894 5.388 -13.011 1.00 77.44 251 LEU A O 1
ATOM 1857 N N . GLU A 1 252 ? 12.006 4.748 -14.864 1.00 78.88 252 GLU A N 1
ATOM 1858 C CA . GLU A 1 252 ? 13.349 4.770 -14.301 1.00 78.88 252 GLU A CA 1
ATOM 1859 C C . GLU A 1 252 ? 14.222 5.722 -15.115 1.00 78.88 252 GLU A C 1
ATOM 1861 O O . GLU A 1 252 ? 14.021 5.905 -16.319 1.00 78.88 252 GLU A O 1
ATOM 1866 N N . SER A 1 253 ? 15.202 6.333 -14.461 1.00 84.31 253 SER A N 1
ATOM 1867 C CA . SER A 1 253 ? 16.123 7.253 -15.113 1.00 84.31 253 SER A CA 1
ATOM 1868 C C . SER A 1 253 ? 17.513 7.164 -14.510 1.00 84.31 253 SER A C 1
ATOM 1870 O O . SER A 1 253 ? 17.637 7.055 -13.290 1.00 84.31 253 SER A O 1
ATOM 1872 N N . ALA A 1 254 ? 18.544 7.272 -15.343 1.00 84.81 254 ALA A N 1
ATOM 1873 C CA . ALA A 1 254 ? 19.932 7.272 -14.901 1.00 84.81 254 ALA A CA 1
ATOM 1874 C C . ALA A 1 254 ? 20.810 8.153 -15.791 1.00 84.81 254 ALA A C 1
ATOM 1876 O O . ALA A 1 254 ? 20.551 8.328 -16.983 1.00 84.81 254 ALA A O 1
ATOM 1877 N N . GLN A 1 255 ? 21.900 8.658 -15.213 1.00 84.69 255 GLN A N 1
ATOM 1878 C CA . GLN A 1 255 ? 22.972 9.257 -15.996 1.00 84.69 255 GLN A CA 1
ATOM 1879 C C . GLN A 1 255 ? 23.652 8.168 -16.837 1.00 84.69 255 GLN A C 1
ATOM 1881 O O . GLN A 1 255 ? 24.042 7.130 -16.305 1.00 84.69 255 GLN A O 1
ATOM 1886 N N . HIS A 1 256 ? 23.814 8.418 -18.134 1.00 85.38 256 HIS A N 1
ATOM 1887 C CA . HIS A 1 256 ? 24.498 7.531 -19.073 1.00 85.38 256 HIS A CA 1
ATOM 1888 C C . HIS A 1 256 ? 25.782 8.197 -19.590 1.00 85.38 256 HIS A C 1
ATOM 1890 O O . HIS A 1 256 ? 25.913 9.423 -19.547 1.00 85.38 256 HIS A O 1
ATOM 1896 N N . ALA A 1 257 ? 26.739 7.408 -20.088 1.00 84.50 257 ALA A N 1
ATOM 1897 C CA . ALA A 1 257 ? 28.006 7.936 -20.609 1.00 84.50 257 ALA A CA 1
ATOM 1898 C C . ALA A 1 257 ? 27.796 8.924 -21.772 1.00 84.50 257 ALA A C 1
ATOM 1900 O O . ALA A 1 257 ? 28.521 9.906 -21.902 1.00 84.50 257 ALA A O 1
ATOM 1901 N N . GLU A 1 258 ? 26.769 8.672 -22.582 1.00 84.62 258 GLU A N 1
ATOM 1902 C CA . GLU A 1 258 ? 26.452 9.439 -23.791 1.00 84.62 258 GLU A CA 1
ATOM 1903 C C . GLU A 1 258 ? 25.275 10.413 -23.610 1.00 84.62 258 GLU A C 1
ATOM 1905 O O . GLU A 1 258 ? 24.844 11.049 -24.569 1.00 84.62 258 GLU A O 1
ATOM 1910 N N . GLY A 1 259 ? 24.735 10.543 -22.394 1.00 88.12 259 GLY A N 1
ATOM 1911 C CA . GLY A 1 259 ? 23.584 11.408 -22.144 1.00 88.12 259 GLY A CA 1
ATOM 1912 C C . GLY A 1 259 ? 22.775 10.990 -20.924 1.00 88.12 259 GLY A C 1
ATOM 1913 O O . GLY A 1 259 ? 23.323 10.686 -19.867 1.00 88.12 259 GLY A O 1
ATOM 1914 N N . PHE A 1 260 ? 21.455 10.984 -21.058 1.00 87.62 260 PHE A N 1
ATOM 1915 C CA . PHE A 1 260 ? 20.535 10.659 -19.976 1.00 87.62 260 PHE A CA 1
ATOM 1916 C C . PHE A 1 260 ? 19.561 9.564 -20.401 1.00 87.62 260 PHE A C 1
ATOM 1918 O O . PHE A 1 260 ? 18.816 9.722 -21.370 1.00 87.62 260 PHE A O 1
ATOM 1925 N N . LEU A 1 261 ? 19.585 8.448 -19.678 1.00 87.69 261 LEU A N 1
ATOM 1926 C CA . LEU A 1 261 ? 18.790 7.265 -19.967 1.00 87.69 261 LEU A CA 1
ATOM 1927 C C . LEU A 1 261 ? 17.435 7.351 -19.269 1.00 87.69 261 LEU A C 1
ATOM 1929 O O . LEU A 1 261 ? 17.353 7.639 -18.074 1.00 87.69 261 LEU A O 1
ATOM 1933 N N . LEU A 1 262 ? 16.387 7.017 -20.010 1.00 86.56 262 LEU A N 1
ATOM 1934 C CA . LEU A 1 262 ? 15.024 6.887 -19.528 1.00 86.56 262 LEU A CA 1
ATOM 1935 C C . LEU A 1 262 ? 14.496 5.494 -19.882 1.00 86.56 262 LEU A C 1
ATOM 1937 O O . LEU A 1 262 ? 14.404 5.160 -21.060 1.00 86.56 262 LEU A O 1
ATOM 1941 N N . ARG A 1 263 ? 14.103 4.691 -18.890 1.00 83.81 263 ARG A N 1
ATOM 1942 C CA . ARG A 1 263 ? 13.386 3.428 -19.123 1.00 83.81 263 ARG A CA 1
ATOM 1943 C C . ARG A 1 263 ? 11.927 3.598 -18.747 1.00 83.81 263 ARG A C 1
ATOM 1945 O O . ARG A 1 263 ? 11.589 4.028 -17.643 1.00 83.81 263 ARG A O 1
ATOM 1952 N N . LEU A 1 264 ? 11.057 3.260 -19.683 1.00 79.19 264 LEU A N 1
ATOM 1953 C CA . LEU A 1 264 ? 9.615 3.401 -19.572 1.00 79.19 264 LEU A CA 1
ATOM 1954 C C . LEU A 1 264 ? 8.997 2.016 -19.700 1.00 79.19 264 LEU A C 1
ATOM 1956 O O . LEU A 1 264 ? 9.249 1.329 -20.684 1.00 79.19 264 LEU A O 1
ATOM 1960 N N . THR A 1 265 ? 8.160 1.623 -18.743 1.00 76.88 265 THR A N 1
ATOM 1961 C CA . THR A 1 265 ? 7.318 0.431 -18.894 1.00 76.88 265 THR A CA 1
ATOM 1962 C C . THR A 1 265 ? 5.874 0.849 -19.103 1.00 76.88 265 THR A C 1
ATOM 1964 O O . THR A 1 265 ? 5.305 1.623 -18.324 1.00 76.88 265 THR A O 1
ATOM 1967 N N . LEU A 1 266 ? 5.289 0.327 -20.173 1.00 74.94 266 LEU A N 1
ATOM 1968 C CA . LEU A 1 266 ? 3.920 0.557 -20.598 1.00 74.94 266 LEU A CA 1
ATOM 1969 C C . LEU A 1 266 ? 3.117 -0.720 -20.354 1.00 74.94 266 LEU A C 1
ATOM 1971 O O . LEU A 1 266 ? 3.594 -1.815 -20.646 1.00 74.94 266 LEU A O 1
ATOM 1975 N N . ALA A 1 267 ? 1.895 -0.585 -19.837 1.00 68.31 267 ALA A N 1
ATOM 1976 C CA . ALA A 1 267 ? 0.987 -1.711 -19.636 1.00 68.31 267 ALA A CA 1
ATOM 1977 C C . ALA A 1 267 ? -0.383 -1.426 -20.257 1.00 68.31 267 ALA A C 1
ATOM 1979 O O . ALA A 1 267 ? -0.939 -0.330 -20.115 1.00 68.31 267 ALA A O 1
ATOM 1980 N N . GLY A 1 268 ? -0.934 -2.421 -20.949 1.00 64.00 268 GLY A N 1
ATOM 1981 C CA . GLY A 1 268 ? -2.276 -2.347 -21.513 1.00 64.00 268 GLY A CA 1
ATOM 1982 C C . GLY A 1 268 ? -2.476 -3.248 -22.733 1.00 64.00 268 GLY A C 1
ATOM 1983 O O . GLY A 1 268 ? -1.540 -3.894 -23.192 1.00 64.00 268 GLY A O 1
ATOM 1984 N N . PRO A 1 269 ? -3.704 -3.303 -23.281 1.00 56.31 269 PRO A N 1
ATOM 1985 C CA . PRO A 1 269 ? -3.986 -4.071 -24.491 1.00 56.31 269 PRO A CA 1
ATOM 1986 C C . PRO A 1 269 ? -3.159 -3.563 -25.683 1.00 56.31 269 PRO A C 1
ATOM 1988 O O . PRO A 1 269 ? -2.847 -2.372 -25.759 1.00 56.31 269 PRO A O 1
ATOM 1991 N N . ALA A 1 270 ? -2.875 -4.448 -26.645 1.00 55.78 270 ALA A N 1
ATOM 1992 C CA . ALA A 1 270 ? -2.031 -4.184 -27.818 1.00 55.78 270 ALA A CA 1
ATOM 1993 C C . ALA A 1 270 ? -2.355 -2.874 -28.570 1.00 55.78 270 ALA A C 1
ATOM 1995 O O . ALA A 1 270 ? -1.464 -2.228 -29.110 1.00 55.78 270 ALA A O 1
ATOM 1996 N N . THR A 1 271 ? -3.616 -2.435 -28.568 1.00 54.72 271 THR A N 1
ATOM 1997 C CA . THR A 1 271 ? -4.042 -1.151 -29.145 1.00 54.72 271 THR A CA 1
ATOM 1998 C C . THR A 1 271 ? -3.484 0.064 -28.404 1.00 54.72 271 THR A C 1
ATOM 2000 O O . THR A 1 271 ? -2.994 0.981 -29.053 1.00 54.72 271 THR A O 1
ATOM 2003 N N . ARG A 1 272 ? -3.488 0.074 -27.062 1.00 61.12 272 ARG A N 1
ATOM 2004 C CA . ARG A 1 272 ? -2.844 1.143 -26.273 1.00 61.12 272 ARG A CA 1
ATOM 2005 C C . ARG A 1 272 ? -1.327 1.107 -26.401 1.00 61.12 272 ARG A C 1
ATOM 2007 O O . ARG A 1 272 ? -0.704 2.161 -26.357 1.00 61.12 272 ARG A O 1
ATOM 2014 N N . ARG A 1 273 ? -0.755 -0.087 -26.564 1.00 61.88 273 ARG A N 1
ATOM 2015 C CA . ARG A 1 273 ? 0.677 -0.280 -26.806 1.00 61.88 273 ARG A CA 1
ATOM 2016 C C . ARG A 1 273 ? 1.104 0.358 -28.125 1.00 61.88 273 ARG A C 1
ATOM 2018 O O . ARG A 1 273 ? 2.016 1.168 -28.121 1.00 61.88 273 ARG A O 1
ATOM 2025 N N . ASN A 1 274 ? 0.378 0.106 -29.214 1.00 64.50 274 ASN A N 1
ATOM 2026 C CA . ASN A 1 274 ? 0.650 0.749 -30.503 1.00 64.50 274 ASN A CA 1
ATOM 2027 C C . ASN A 1 274 ? 0.545 2.279 -30.414 1.00 64.50 274 ASN A C 1
ATOM 2029 O O . ASN A 1 274 ? 1.418 2.970 -30.919 1.00 64.50 274 ASN A O 1
ATOM 2033 N N . THR A 1 275 ? -0.457 2.811 -29.705 1.00 62.09 275 THR A N 1
ATOM 2034 C CA . THR A 1 275 ? -0.556 4.259 -29.448 1.00 62.09 275 THR A CA 1
ATOM 2035 C C . THR A 1 275 ? 0.624 4.786 -28.630 1.00 62.09 275 THR A C 1
ATOM 2037 O O . THR A 1 275 ? 1.100 5.889 -28.869 1.00 62.09 275 THR A O 1
ATOM 2040 N N . ALA A 1 276 ? 1.115 4.019 -27.658 1.00 62.12 276 ALA A N 1
ATOM 2041 C CA . ALA A 1 276 ? 2.281 4.411 -26.882 1.00 62.12 276 ALA A CA 1
ATOM 2042 C C . ALA A 1 276 ? 3.570 4.354 -27.723 1.00 62.12 276 ALA A C 1
ATOM 2044 O O . ALA A 1 276 ? 4.369 5.274 -27.632 1.00 62.12 276 ALA A O 1
ATOM 2045 N N . LEU A 1 277 ? 3.733 3.360 -28.600 1.00 65.94 277 LEU A N 1
ATOM 2046 C CA . LEU A 1 277 ? 4.831 3.286 -29.573 1.00 65.94 277 LEU A CA 1
ATOM 2047 C C . LEU A 1 277 ? 4.779 4.433 -30.600 1.00 65.94 277 LEU A C 1
ATOM 2049 O O . LEU A 1 277 ? 5.816 4.993 -30.943 1.00 65.94 277 LEU A O 1
ATOM 2053 N N . GLU A 1 278 ? 3.587 4.845 -31.042 1.00 68.00 278 GLU A N 1
ATOM 2054 C CA . GLU A 1 278 ? 3.401 6.051 -31.865 1.00 68.00 278 GLU A CA 1
ATOM 2055 C C . GLU A 1 278 ? 3.844 7.314 -31.113 1.00 68.00 278 GLU A C 1
ATOM 2057 O O . GLU A 1 278 ? 4.622 8.104 -31.640 1.00 68.00 278 GLU A O 1
ATOM 2062 N N . VAL A 1 279 ? 3.425 7.463 -29.851 1.00 65.00 279 VAL A N 1
ATOM 2063 C CA . VAL A 1 279 ? 3.855 8.561 -28.968 1.00 65.00 279 VAL A CA 1
ATOM 2064 C C . VAL A 1 279 ? 5.373 8.553 -28.763 1.00 65.00 279 VAL A C 1
ATOM 2066 O O . VAL A 1 279 ? 5.976 9.618 -28.673 1.00 65.00 279 VAL A O 1
ATOM 2069 N N . LEU A 1 280 ? 6.008 7.382 -28.713 1.00 66.00 280 LEU A N 1
ATOM 2070 C CA . LEU A 1 280 ? 7.461 7.255 -28.591 1.00 66.00 280 LEU A CA 1
ATOM 2071 C C . LEU A 1 280 ? 8.195 7.640 -29.876 1.00 66.00 280 LEU A C 1
ATOM 2073 O O . LEU A 1 280 ? 9.201 8.342 -29.796 1.00 66.00 280 LEU A O 1
ATOM 2077 N N . ARG A 1 281 ? 7.658 7.291 -31.051 1.00 68.75 281 ARG A N 1
ATOM 2078 C CA . ARG A 1 281 ? 8.191 7.771 -32.334 1.00 68.75 281 ARG A CA 1
ATOM 2079 C C . ARG A 1 281 ? 8.127 9.296 -32.425 1.00 68.75 281 ARG A C 1
ATOM 2081 O O . ARG A 1 281 ? 9.120 9.930 -32.776 1.00 68.75 281 ARG A O 1
ATOM 2088 N N . ASP A 1 282 ? 7.005 9.883 -32.013 1.00 69.81 282 ASP A N 1
ATOM 2089 C CA . ASP A 1 282 ? 6.846 11.339 -31.946 1.00 69.81 282 ASP A CA 1
ATOM 2090 C C . ASP A 1 282 ? 7.862 11.984 -30.983 1.00 69.81 282 ASP A C 1
ATOM 2092 O O . ASP A 1 282 ? 8.291 13.118 -31.202 1.00 69.81 282 ASP A O 1
ATOM 2096 N N . ILE A 1 283 ? 8.281 11.276 -29.928 1.00 70.94 283 ILE A N 1
ATOM 2097 C CA . ILE A 1 283 ? 9.281 11.756 -28.963 1.00 70.94 283 ILE A CA 1
ATOM 2098 C C . ILE A 1 283 ? 10.691 11.708 -29.528 1.00 70.94 283 ILE A C 1
ATOM 2100 O O . ILE A 1 283 ? 11.449 12.655 -29.322 1.00 70.94 283 ILE A O 1
ATOM 2104 N N . THR A 1 284 ? 11.048 10.655 -30.257 1.00 69.56 284 THR A N 1
ATOM 2105 C CA . THR A 1 284 ? 12.316 10.610 -30.992 1.00 69.56 284 THR A CA 1
ATOM 2106 C C . THR A 1 284 ? 12.397 11.761 -31.993 1.00 69.56 284 THR A C 1
ATOM 2108 O O . THR A 1 284 ? 13.413 12.450 -32.047 1.00 69.56 284 THR A O 1
ATOM 2111 N N . GLU A 1 285 ? 11.308 12.045 -32.710 1.00 73.00 285 GLU A N 1
ATOM 2112 C CA . GLU A 1 285 ? 11.246 13.136 -33.691 1.00 73.00 285 GLU A CA 1
ATOM 2113 C C . GLU A 1 285 ? 11.229 14.536 -33.045 1.00 73.00 285 GLU A C 1
ATOM 2115 O O . GLU A 1 285 ? 11.879 15.453 -33.546 1.00 73.00 285 GLU A O 1
ATOM 2120 N N . SER A 1 286 ? 10.522 14.716 -31.924 1.00 77.88 286 SER A N 1
ATOM 2121 C CA . SER A 1 286 ? 10.316 16.036 -31.299 1.00 77.88 286 SER A CA 1
ATOM 2122 C C . SER A 1 286 ? 11.347 16.396 -30.224 1.00 77.88 286 SER A C 1
ATOM 2124 O O . SER A 1 286 ? 11.582 17.577 -29.976 1.00 77.88 286 SER A O 1
ATOM 2126 N N . PHE A 1 287 ? 11.941 15.399 -29.563 1.00 77.44 287 PHE A N 1
ATOM 2127 C CA . PHE A 1 287 ? 12.855 15.570 -28.425 1.00 77.44 287 PHE A CA 1
ATOM 2128 C C . PHE A 1 287 ? 14.217 14.881 -28.627 1.00 77.44 287 PHE A C 1
ATOM 2130 O O . PHE A 1 287 ? 15.090 15.021 -27.776 1.00 77.44 287 PHE A O 1
ATOM 2137 N N . GLY A 1 288 ? 14.434 14.154 -29.729 1.00 80.12 288 GLY A N 1
ATOM 2138 C CA . GLY A 1 288 ? 15.744 13.584 -30.071 1.00 80.12 288 GLY A CA 1
ATOM 2139 C C . GLY A 1 288 ? 16.168 12.370 -29.236 1.00 80.12 288 GLY A C 1
ATOM 2140 O O . GLY A 1 288 ? 17.363 12.109 -29.122 1.00 80.12 288 GLY A O 1
ATOM 2141 N N . GLY A 1 289 ? 15.222 11.651 -28.623 1.00 80.19 289 GLY A N 1
ATOM 2142 C CA . GLY A 1 289 ? 15.513 10.428 -27.866 1.00 80.19 289 GLY A CA 1
ATOM 2143 C C . GLY A 1 289 ? 15.818 9.239 -28.783 1.00 80.19 289 GLY A C 1
ATOM 2144 O O . GLY A 1 289 ? 14.985 8.893 -29.618 1.00 80.19 289 GLY A O 1
ATOM 2145 N N . VAL A 1 290 ? 16.978 8.602 -28.619 1.00 84.00 290 VAL A N 1
ATOM 2146 C CA . VAL A 1 290 ? 17.391 7.413 -29.387 1.00 84.00 290 VAL A CA 1
ATOM 2147 C C . VAL A 1 290 ? 17.072 6.154 -28.590 1.00 84.00 290 VAL A C 1
ATOM 2149 O O . VAL A 1 290 ? 17.411 6.070 -27.413 1.00 84.00 290 VAL A O 1
ATOM 2152 N N . GLU A 1 291 ? 16.416 5.178 -29.213 1.00 83.94 291 GLU A N 1
ATOM 2153 C CA . GLU A 1 291 ? 16.139 3.900 -28.557 1.00 83.94 291 GLU A CA 1
ATOM 2154 C C . GLU A 1 291 ? 17.432 3.110 -28.325 1.00 83.94 291 GLU A C 1
ATOM 2156 O O . GLU A 1 291 ? 18.251 2.965 -29.235 1.00 83.94 291 GLU A O 1
ATOM 2161 N N . LEU A 1 292 ? 17.606 2.609 -27.101 1.00 82.88 292 LEU A N 1
ATOM 2162 C CA . LEU A 1 292 ? 18.712 1.736 -26.721 1.00 82.88 292 LEU A CA 1
ATOM 2163 C C . LEU A 1 292 ? 18.219 0.308 -26.450 1.00 82.88 292 LEU A C 1
ATOM 2165 O O . LEU A 1 292 ? 17.130 0.133 -25.892 1.00 82.88 292 LEU A O 1
ATOM 2169 N N . PRO A 1 293 ? 19.030 -0.716 -26.765 1.00 81.88 293 PRO A N 1
ATOM 2170 C CA . PRO A 1 293 ? 18.794 -2.080 -26.302 1.00 81.88 293 PRO A CA 1
ATOM 2171 C C . PRO A 1 293 ? 18.661 -2.156 -24.768 1.00 81.88 293 PRO A C 1
ATOM 2173 O O . PRO A 1 293 ? 19.398 -1.506 -24.024 1.00 81.88 293 PRO A O 1
ATOM 2176 N N . LEU A 1 294 ? 17.701 -2.945 -24.268 1.00 75.50 294 LEU A N 1
ATOM 2177 C CA . LEU A 1 294 ? 17.398 -3.023 -22.828 1.00 75.50 294 LEU A CA 1
ATOM 2178 C C . LEU A 1 294 ? 18.540 -3.609 -21.984 1.00 75.50 294 LEU A C 1
ATOM 2180 O O . LEU A 1 294 ? 18.624 -3.311 -20.794 1.00 75.50 294 LEU A O 1
ATOM 2184 N N . ASP A 1 295 ? 19.380 -4.448 -22.581 1.00 73.31 295 ASP A N 1
ATOM 2185 C CA . ASP A 1 295 ? 20.571 -5.045 -21.976 1.00 73.31 295 ASP A CA 1
ATOM 2186 C C . ASP A 1 295 ? 21.699 -4.028 -21.747 1.00 73.31 295 ASP A C 1
ATOM 2188 O O . ASP A 1 295 ? 22.469 -4.173 -20.798 1.00 73.31 295 ASP A O 1
ATOM 2192 N N . GLU A 1 296 ? 21.747 -2.960 -22.542 1.00 67.81 296 GLU A N 1
ATOM 2193 C CA . GLU A 1 296 ? 22.685 -1.841 -22.381 1.00 67.81 296 GLU A CA 1
ATOM 2194 C C . GLU A 1 296 ? 22.147 -0.758 -21.421 1.00 67.81 296 GLU A C 1
ATOM 2196 O O . GLU A 1 296 ? 22.893 0.068 -20.895 1.00 67.81 296 GLU A O 1
ATOM 2201 N N . ALA A 1 297 ? 20.846 -0.795 -21.122 1.00 62.72 297 ALA A N 1
ATOM 2202 C CA . ALA A 1 297 ? 20.127 0.194 -20.329 1.00 62.72 297 ALA A CA 1
ATOM 2203 C C . ALA A 1 297 ? 19.974 -0.223 -18.852 1.00 62.72 297 ALA A C 1
ATOM 2205 O O . ALA A 1 297 ? 18.862 -0.463 -18.378 1.00 62.72 297 ALA A O 1
ATOM 2206 N N . THR A 1 298 ? 21.069 -0.298 -18.090 1.00 65.50 298 THR A N 1
ATOM 2207 C CA . THR A 1 298 ? 20.986 -0.564 -16.640 1.00 65.50 298 THR A CA 1
ATOM 2208 C C . THR A 1 298 ? 20.727 0.719 -15.846 1.00 65.50 298 THR A C 1
ATOM 2210 O O . THR A 1 298 ? 21.478 1.687 -15.930 1.00 65.50 298 THR A O 1
ATOM 2213 N N . VAL A 1 299 ? 19.657 0.730 -15.044 1.00 62.66 299 VAL A N 1
ATOM 2214 C CA . VAL A 1 299 ? 19.376 1.801 -14.077 1.00 62.66 299 VAL A CA 1
ATOM 2215 C C . VAL A 1 299 ? 19.594 1.240 -12.678 1.00 62.66 299 VAL A C 1
ATOM 2217 O O . VAL A 1 299 ? 18.987 0.240 -12.299 1.00 62.66 299 VAL A O 1
ATOM 2220 N N . ALA A 1 300 ? 20.494 1.859 -11.914 1.00 56.97 300 ALA A N 1
ATOM 2221 C CA . ALA A 1 300 ? 20.698 1.482 -10.522 1.00 56.97 300 ALA A CA 1
ATOM 2222 C C . ALA A 1 300 ? 19.426 1.787 -9.705 1.00 56.97 300 ALA A C 1
ATOM 2224 O O . ALA A 1 300 ? 18.809 2.836 -9.917 1.00 56.97 300 ALA A O 1
ATOM 2225 N N . PRO A 1 301 ? 19.024 0.907 -8.768 1.00 51.97 301 PRO A N 1
ATOM 2226 C CA . PRO A 1 301 ? 17.891 1.184 -7.897 1.00 51.97 301 PRO A CA 1
ATOM 2227 C C . PRO A 1 301 ? 18.158 2.447 -7.060 1.00 51.97 301 PRO A C 1
ATOM 2229 O O . PRO A 1 301 ? 19.318 2.737 -6.745 1.00 51.97 301 PRO A O 1
ATOM 2232 N N . PRO A 1 302 ? 17.109 3.202 -6.680 1.00 46.97 302 PRO A N 1
ATOM 2233 C CA . PRO A 1 302 ? 17.280 4.363 -5.818 1.00 46.97 302 PRO A CA 1
ATOM 2234 C C . PRO A 1 302 ? 17.967 3.948 -4.507 1.00 46.97 302 PRO A C 1
ATOM 2236 O O . PRO A 1 302 ? 17.677 2.862 -3.989 1.00 46.97 302 PRO A O 1
ATOM 2239 N N . PRO A 1 303 ? 18.873 4.783 -3.962 1.00 42.78 303 PRO A N 1
ATOM 2240 C CA . PRO A 1 303 ? 19.485 4.498 -2.674 1.00 42.78 303 PRO A CA 1
ATOM 2241 C C . PRO A 1 303 ? 18.394 4.394 -1.595 1.00 42.78 303 PRO A C 1
ATOM 2243 O O . PRO A 1 303 ? 17.375 5.092 -1.687 1.00 42.78 303 PRO A O 1
ATOM 2246 N N . PRO A 1 304 ? 18.572 3.528 -0.580 1.00 47.69 304 PRO A N 1
ATOM 2247 C CA . PRO A 1 304 ? 17.666 3.495 0.560 1.00 47.69 304 PRO A CA 1
ATOM 2248 C C . PRO A 1 304 ? 17.600 4.887 1.202 1.00 47.69 304 PRO A C 1
ATOM 2250 O O . PRO A 1 304 ? 18.579 5.633 1.189 1.00 47.69 304 PRO A O 1
ATOM 2253 N N . LYS A 1 305 ? 16.437 5.260 1.743 1.00 44.56 305 LYS A N 1
ATOM 2254 C CA . LYS A 1 305 ? 16.340 6.486 2.541 1.00 44.56 305 LYS A CA 1
ATOM 2255 C C . LYS A 1 305 ? 17.159 6.282 3.816 1.00 44.56 305 LYS A C 1
ATOM 2257 O O . LYS A 1 305 ? 16.847 5.378 4.584 1.00 44.56 305 LYS A O 1
ATOM 2262 N N . ASP A 1 306 ? 18.169 7.116 4.038 1.00 44.88 306 ASP A N 1
ATOM 2263 C CA . ASP A 1 306 ? 18.888 7.144 5.311 1.00 44.88 306 ASP A CA 1
ATOM 2264 C C . ASP A 1 306 ? 17.930 7.557 6.441 1.00 44.88 306 ASP A C 1
ATOM 2266 O O . ASP A 1 306 ? 17.127 8.485 6.288 1.00 44.88 306 ASP A O 1
ATOM 2270 N N . ALA A 1 307 ? 18.003 6.870 7.580 1.00 48.09 307 ALA A N 1
ATOM 2271 C CA . ALA A 1 307 ? 17.193 7.192 8.748 1.00 48.09 307 ALA A CA 1
ATOM 2272 C C . ALA A 1 307 ? 17.758 8.438 9.466 1.00 48.09 307 ALA A C 1
ATOM 2274 O O . ALA A 1 307 ? 18.940 8.455 9.813 1.00 48.09 307 ALA A O 1
ATOM 2275 N N . PRO A 1 308 ? 16.959 9.484 9.744 1.00 50.03 308 PRO A N 1
ATOM 2276 C CA . PRO A 1 308 ? 17.388 10.558 10.636 1.00 50.03 308 PRO A CA 1
ATOM 2277 C C . PRO A 1 308 ? 17.377 10.073 12.100 1.00 50.03 308 PRO A C 1
ATOM 2279 O O . PRO A 1 308 ? 16.315 9.914 12.696 1.00 50.03 308 PRO A O 1
ATOM 2282 N N . GLU A 1 309 ? 18.555 9.854 12.690 1.00 57.47 309 GLU A N 1
ATOM 2283 C CA . GLU A 1 309 ? 18.731 9.192 14.000 1.00 57.47 309 GLU A CA 1
ATOM 2284 C C . GLU A 1 309 ? 18.071 9.867 15.234 1.00 57.47 309 GLU A C 1
ATOM 2286 O O . GLU A 1 309 ? 17.476 9.143 16.032 1.00 57.47 309 GLU A O 1
ATOM 2291 N N . PRO A 1 310 ? 18.073 11.203 15.441 1.00 55.38 310 PRO A N 1
ATOM 2292 C CA . PRO A 1 310 ? 17.720 11.754 16.762 1.00 55.38 310 PRO A CA 1
ATOM 2293 C C . PRO A 1 310 ? 16.229 11.669 17.124 1.00 55.38 310 PRO A C 1
ATOM 2295 O O . PRO A 1 310 ? 15.873 11.399 18.267 1.00 55.38 310 PRO A O 1
ATOM 2298 N N . LEU A 1 311 ? 15.335 11.906 16.157 1.00 56.88 311 LEU A N 1
ATOM 2299 C CA . LEU A 1 311 ? 13.887 11.967 16.410 1.00 56.88 311 LEU A CA 1
ATOM 2300 C C . LEU A 1 311 ? 13.264 10.566 16.559 1.00 56.88 311 LEU A C 1
ATOM 2302 O O . LEU A 1 311 ? 12.211 10.396 17.174 1.00 56.88 311 LEU A O 1
ATOM 2306 N N . LEU A 1 312 ? 13.911 9.558 15.968 1.00 57.47 312 LEU A N 1
ATOM 2307 C CA . LEU A 1 312 ? 13.429 8.181 15.934 1.00 57.47 312 LEU A CA 1
ATOM 2308 C C . LEU A 1 312 ? 13.660 7.452 17.264 1.00 57.47 312 LEU A C 1
ATOM 2310 O O . LEU A 1 312 ? 12.822 6.644 17.664 1.00 57.47 312 LEU A O 1
ATOM 2314 N N . GLU A 1 313 ? 14.739 7.767 17.986 1.00 61.50 313 GLU A N 1
ATOM 2315 C CA . GLU A 1 313 ? 15.009 7.189 19.309 1.00 61.50 313 GLU A CA 1
ATOM 2316 C C . GLU A 1 313 ? 14.002 7.653 20.370 1.00 61.50 313 GLU A C 1
ATOM 2318 O O . GLU A 1 313 ? 13.522 6.837 21.166 1.00 61.50 313 GLU A O 1
ATOM 2323 N N . GLU A 1 314 ? 13.629 8.937 20.356 1.00 64.06 314 GLU A N 1
ATOM 2324 C CA . GLU A 1 314 ? 12.611 9.493 21.257 1.00 64.06 314 GLU A CA 1
ATOM 2325 C C . GLU A 1 314 ? 11.239 8.849 21.011 1.00 64.06 314 GLU A C 1
ATOM 2327 O O . GLU A 1 314 ? 10.558 8.448 21.960 1.00 64.06 314 GLU A O 1
ATOM 2332 N N . LEU A 1 315 ? 10.863 8.658 19.741 1.00 62.59 315 LEU A N 1
ATOM 2333 C CA . LEU A 1 315 ? 9.613 7.997 19.365 1.00 62.59 315 LEU A CA 1
ATOM 2334 C C . LEU A 1 315 ? 9.614 6.507 19.748 1.00 62.59 315 LEU A C 1
ATOM 2336 O O . LEU A 1 315 ? 8.638 6.021 20.320 1.00 62.59 315 LEU A O 1
ATOM 2340 N N . ALA A 1 316 ? 10.713 5.786 19.505 1.00 62.97 316 ALA A N 1
ATOM 2341 C CA . ALA A 1 316 ? 10.859 4.390 19.920 1.00 62.97 316 ALA A CA 1
ATOM 2342 C C . ALA A 1 316 ? 10.814 4.233 21.453 1.00 62.97 316 ALA A C 1
ATOM 2344 O O . ALA A 1 316 ? 10.259 3.262 21.970 1.00 62.97 316 ALA A O 1
ATOM 2345 N N . SER A 1 317 ? 11.366 5.197 22.199 1.00 67.31 317 SER A N 1
ATOM 2346 C CA . SER A 1 317 ? 11.257 5.258 23.661 1.00 67.31 317 SER A CA 1
ATOM 2347 C C . SER A 1 317 ? 9.810 5.456 24.120 1.00 67.31 317 SER A C 1
ATOM 2349 O O . SER A 1 317 ? 9.333 4.723 24.985 1.00 67.31 317 SER A O 1
ATOM 2351 N N . ALA A 1 318 ? 9.080 6.378 23.488 1.00 65.56 318 ALA A N 1
ATOM 2352 C CA . ALA A 1 318 ? 7.671 6.619 23.780 1.00 65.56 318 ALA A CA 1
ATOM 2353 C C . ALA A 1 318 ? 6.788 5.395 23.460 1.00 65.56 318 ALA A C 1
ATOM 2355 O O . ALA A 1 318 ? 5.894 5.062 24.236 1.00 65.56 318 ALA A O 1
ATOM 2356 N N . LEU A 1 319 ? 7.073 4.674 22.368 1.00 61.50 319 LEU A N 1
ATOM 2357 C CA . LEU A 1 319 ? 6.369 3.437 22.002 1.00 61.50 319 LEU A CA 1
ATOM 2358 C C . LEU A 1 319 ? 6.600 2.295 23.001 1.00 61.50 319 LEU A C 1
ATOM 2360 O O . LEU A 1 319 ? 5.687 1.511 23.246 1.00 61.50 319 LEU A O 1
ATOM 2364 N N . ARG A 1 320 ? 7.785 2.206 23.620 1.00 65.81 320 ARG A N 1
ATOM 2365 C CA . ARG A 1 320 ? 8.069 1.227 24.689 1.00 65.81 320 ARG A CA 1
ATOM 2366 C C . ARG A 1 320 ? 7.243 1.454 25.958 1.00 65.81 320 ARG A C 1
ATOM 2368 O O . ARG A 1 320 ? 7.111 0.531 26.753 1.00 65.81 320 ARG A O 1
ATOM 2375 N N . ALA A 1 321 ? 6.710 2.659 26.157 1.00 60.34 321 ALA A N 1
ATOM 2376 C CA . ALA A 1 321 ? 5.892 3.009 27.315 1.00 60.34 321 ALA A CA 1
ATOM 2377 C C . ALA A 1 321 ? 4.392 2.716 27.121 1.00 60.34 321 ALA A C 1
ATOM 2379 O O . ALA A 1 321 ? 3.607 2.994 28.029 1.00 60.34 321 ALA A O 1
ATOM 2380 N N . ILE A 1 322 ? 3.983 2.182 25.962 1.00 51.28 322 ILE A N 1
ATOM 2381 C CA . ILE A 1 322 ? 2.606 1.726 25.738 1.00 51.28 322 ILE A CA 1
ATOM 2382 C C . ILE A 1 322 ? 2.378 0.465 26.596 1.00 51.28 322 ILE A C 1
ATOM 2384 O O . ILE A 1 322 ? 3.139 -0.487 26.438 1.00 51.28 322 ILE A O 1
ATOM 2388 N N . PRO A 1 323 ? 1.398 0.456 27.516 1.00 43.47 323 PRO A N 1
ATOM 2389 C CA . PRO A 1 323 ? 1.069 -0.717 28.324 1.00 43.47 323 PRO A CA 1
ATOM 2390 C C . PRO A 1 323 ? 0.356 -1.824 27.534 1.00 43.47 323 PRO A C 1
ATOM 2392 O O . PRO A 1 323 ? -0.293 -1.522 26.503 1.00 43.47 323 PRO A O 1
#

Radius of gyration: 23.56 Å; chains: 1; bounding box: 71×46×62 Å

=== Feature glossary ===
Annotated list of the representations used here:

Nearest PDB structures. The Foldseek neighbor list gives the closest experimentally determined structures in the PDB, ranked by structural alignment. TM-score near 1 means near-identical fold; near 0.3 means only rough topology match. This is how one finds what a novel AlphaFold prediction most resembles in the solved-structure universe.

Foldseek 3Di. Foldseek's 3Di representation compresses backbone geometry into a per-residue letter drawn from a learned twenty-state alphabet. It captures the tertiary interaction pattern around each residue — which residues are packed against it in space, regardless of where they are in sequence.

Radius of gyration, Cα contacts, bounding box. Radius of gyration (Rg) is the root-mean-square distance of Cα atoms from their centroid — a single number for overall size and compactness. A globular domain of N residues has Rg ≈ 2.2·N^0.38 Å; an extended or disordered chain has a much larger Rg. The Cα contact count is the number of residue pairs whose Cα atoms are within 8 Å and are more than four positions apart in sequence — a standard proxy for tertiary packing density. The bounding box is the smallest axis-aligned box enclosing all Cα atoms.

InterPro / GO / CATH / organism. The annotation block draws on four external resources. InterPro: which protein families and domains the sequence belongs to. GO: standardized terms for what the protein does, what process it participates in, and where in the cell it acts. CATH: which structural fold it has in the CATH hierarchy. Organism: the species of origin.

mmCIF coordinates. The mmCIF block holds the 3D Cartesian coordinates of each backbone atom (N, Cα, C, O) in ångströms. mmCIF is the PDB's canonical archive format — a tagged-loop text representation of the atomic model.

pLDDT. pLDDT is the predicted lDDT-Cα score: AlphaFold's confidence that the local environment of each residue (all inter-atomic distances within 15 Å) is correctly placed. It is a per-residue number between 0 and 100, with higher meaning more reliable.

Backbone torsions (φ/ψ). φ (phi) and ψ (psi) are the two rotatable backbone dihedrals per residue: φ is the C(i-1)–N–Cα–C torsion, ψ is the N–Cα–C–N(i+1) torsion, both in degrees on (−180°, 180°]. α-helical residues cluster near (−60°, −45°); β-strand residues near (−120°, +130°). A Ramachandran plot is simply a scatter of (φ, ψ) for every residue.

B-factor. For experimental (PDB) structures, the B-factor (temperature factor) quantifies the positional spread of each atom in the crystal — a combination of thermal vibration and static disorder — in units of Å². High B-factors mark flexible loops or poorly resolved regions; low B-factors mark the rigid, well-ordered core.

Secondary structure (3-state, P-SEA). SS3 is a coarse helix/strand/coil call (letters a/b/c) made by the P-SEA algorithm from inter-Cα distances and dihedrals. It is less detailed than DSSP but needs only Cα positions.

Predicted aligned error. Predicted aligned error is AlphaFold's pairwise confidence. Unlike pLDDT (per-residue), PAE is per-residue-pair and captures whether two parts of the structure are correctly placed relative to each other. Units are ångströms of expected positional error.

Solvent-accessible surface area. Solvent-accessible surface area (SASA) is the area in Å² traced out by the centre of a 1.4 Å probe sphere (a water molecule) rolled over the protein's van der Waals surface (Shrake–Rupley / Lee–Richards construction). Buried residues have near-zero SASA; fully exposed residues can exceed 200 Å². The total SASA scales roughly with the number of surface residues.

Secondary structure (8-state, DSSP). The SS8 string is DSSP's per-residue secondary-structure call. α-helix (H) means an i→i+4 H-bond ladder; β-strand (E) means the residue participates in a β-sheet; 3₁₀ (G) and π (I) are tighter and wider helices; T/S are turns/bends; '-' is loop.

Rendered structure images. Structure images are PyMOL renders from six orthogonal camera directions. Cartoon representation draws helices as coils and strands as arrows; sticks shows the backbone as bonds; surface shows the solvent-excluded envelope. Rainbow coloring maps sequence position to hue (blue→red, N→C); chain coloring assigns a distinct color per polypeptide.

Sequence. The amino-acid sequence is the protein's primary structure: the linear order of residues from the N-terminus to the C-terminus, written in one-letter code. Everything else here — the 3D coordinates, the secondary structure, the domain annotations — is ultimately a consequence of this string.

Contact-map, Ramachandran, and PAE plots. Three diagnostic plots accompany the record. The Cα contact map visualizes the tertiary structure as a 2D adjacency matrix (8 Å cutoff, sequence-local contacts suppressed). The Ramachandran plot shows the distribution of backbone (φ, ψ) torsions, with points in the α and β basins reflecting secondary structure content. The PAE plot shows AlphaFold's inter-residue confidence as a color matrix.